Protein AF-0000000067030216 (afdb_homodimer)

Nearest PDB structures (foldseek):
  2fnq-assembly1_A  TM=8.710E-01  e=7.047E-06  Plexaura homomalla
  3fg3-assembly5_D  TM=8.010E-01  e=7.836E-06  Plexaura homomalla
  3fg3-assembly2_B  TM=7.993E-01  e=8.714E-06  Plexaura homomalla
  3fg1-assembly4_D  TM=7.833E-01  e=1.022E-05  Plexaura homomalla
  6oau-assembly2_B  TM=6.614E-01  e=3.000E-03  Homo sapiens

Structure (mmCIF, N/CA/C/O backbone):
data_AF-0000000067030216-model_v1
#
loop_
_entity.id
_entity.type
_entity.pdbx_description
1 polymer 'PLAT domain-containing protein'
#
loop_
_atom_site.group_PDB
_atom_site.id
_atom_site.type_symbol
_atom_site.label_atom_id
_atom_site.label_alt_id
_atom_site.label_comp_id
_atom_site.label_asym_id
_atom_site.label_entity_id
_atom_site.label_seq_id
_atom_site.pdbx_PDB_ins_code
_atom_site.Cartn_x
_atom_site.Cartn_y
_atom_site.Cartn_z
_atom_site.occupancy
_atom_site.B_iso_or_equiv
_atom_site.auth_seq_id
_atom_site.auth_comp_id
_atom_site.auth_asym_id
_atom_site.auth_atom_id
_atom_site.pdbx_PDB_model_num
ATOM 1 N N . MET A 1 1 ? 7.41 -2.84 21.234 1 62.56 1 MET A N 1
ATOM 2 C CA . MET A 1 1 ? 7.375 -2.73 19.781 1 62.56 1 MET A CA 1
ATOM 3 C C . MET A 1 1 ? 8.141 -1.502 19.312 1 62.56 1 MET A C 1
ATOM 5 O O . MET A 1 1 ? 7.996 -0.417 19.875 1 62.56 1 MET A O 1
ATOM 9 N N . GLY A 1 2 ? 9.281 -1.66 18.672 1 83 2 GLY A N 1
ATOM 10 C CA . GLY A 1 2 ? 10.281 -0.629 18.453 1 83 2 GLY A CA 1
ATOM 11 C C . GLY A 1 2 ? 9.922 0.316 17.328 1 83 2 GLY A C 1
ATOM 12 O O . GLY A 1 2 ? 8.898 0.137 16.656 1 83 2 GLY A O 1
ATOM 13 N N . ALA A 1 3 ? 10.547 1.399 17.297 1 95.44 3 ALA A N 1
ATOM 14 C CA . ALA A 1 3 ? 10.391 2.41 16.266 1 95.44 3 ALA A CA 1
ATOM 15 C C . ALA A 1 3 ? 10.492 1.787 14.867 1 95.44 3 ALA A C 1
ATOM 17 O O . ALA A 1 3 ? 11.266 0.85 14.656 1 95.44 3 ALA A O 1
ATOM 18 N N . SER A 1 4 ? 9.617 2.16 14.055 1 97.88 4 SER A N 1
ATOM 19 C CA . SER A 1 4 ? 9.656 1.656 12.688 1 97.88 4 SER A CA 1
ATOM 20 C C . SER A 1 4 ? 9.195 2.715 11.695 1 97.88 4 SER A C 1
ATOM 22 O O . SER A 1 4 ? 8.477 3.648 12.062 1 97.88 4 SER A O 1
ATOM 24 N N . VAL A 1 5 ? 9.633 2.545 10.453 1 98.38 5 VAL A N 1
ATOM 25 C CA . VAL A 1 5 ? 9.281 3.48 9.391 1 98.38 5 VAL A CA 1
ATOM 26 C C . VAL A 1 5 ? 7.906 3.139 8.828 1 98.38 5 VAL A C 1
ATOM 28 O O . VAL A 1 5 ? 7.59 1.965 8.609 1 98.38 5 VAL A O 1
ATOM 31 N N . TRP A 1 6 ? 7.094 4.156 8.672 1 98.81 6 TRP A N 1
ATOM 32 C CA . TRP A 1 6 ? 5.762 4.02 8.094 1 98.81 6 TRP A CA 1
ATOM 33 C C . TRP A 1 6 ? 5.621 4.859 6.828 1 98.81 6 TRP A C 1
ATOM 35 O O . TRP A 1 6 ? 6.172 5.957 6.742 1 98.81 6 TRP A O 1
ATOM 45 N N . ASP A 1 7 ? 4.934 4.293 5.84 1 98.94 7 ASP A N 1
ATOM 46 C CA . ASP A 1 7 ? 4.484 5.074 4.691 1 98.94 7 ASP A CA 1
ATOM 47 C C . ASP A 1 7 ? 3.244 5.895 5.031 1 98.94 7 ASP A C 1
ATOM 49 O O . ASP A 1 7 ? 2.271 5.363 5.574 1 98.94 7 ASP A O 1
ATOM 53 N N . VAL A 1 8 ? 3.229 7.176 4.734 1 98.94 8 VAL A N 1
ATOM 54 C CA . VAL A 1 8 ? 2.092 8.07 4.941 1 98.94 8 VAL A CA 1
ATOM 55 C C . VAL A 1 8 ? 1.645 8.656 3.604 1 98.94 8 VAL A C 1
ATOM 57 O O . VAL A 1 8 ? 2.424 9.32 2.922 1 98.94 8 VAL A O 1
ATOM 60 N N . ILE A 1 9 ? 0.44 8.359 3.221 1 98.94 9 ILE A N 1
ATOM 61 C CA . ILE A 1 9 ? -0.138 8.93 2.008 1 98.94 9 ILE A CA 1
ATOM 62 C C . ILE A 1 9 ? -1.227 9.938 2.377 1 98.94 9 ILE A C 1
ATOM 64 O O . ILE A 1 9 ? -2.129 9.625 3.158 1 98.94 9 ILE A O 1
ATOM 68 N N . VAL A 1 10 ? -1.108 11.125 1.886 1 98.94 10 VAL A N 1
ATOM 69 C CA . VAL A 1 10 ? -2.102 12.172 2.1 1 98.94 10 VAL A CA 1
ATOM 70 C C . VAL A 1 10 ? -2.768 12.539 0.774 1 98.94 10 VAL A C 1
ATOM 72 O O . VAL A 1 10 ? -2.086 12.875 -0.198 1 98.94 10 VAL A O 1
ATOM 75 N N . LYS A 1 11 ? -4.023 12.438 0.737 1 98.88 11 LYS A N 1
ATOM 76 C CA . LYS A 1 11 ? -4.781 12.875 -0.431 1 98.88 11 LYS A CA 1
ATOM 77 C C . LYS A 1 11 ? -5.402 14.25 -0.199 1 98.88 11 LYS A C 1
ATOM 79 O O . LYS A 1 11 ? -6.258 14.414 0.674 1 98.88 11 LYS A O 1
ATOM 84 N N . THR A 1 12 ? -4.926 15.227 -0.967 1 98.62 12 THR A N 1
ATOM 85 C CA . THR A 1 12 ? -5.531 16.562 -0.982 1 98.62 12 THR A CA 1
ATOM 86 C C . THR A 1 12 ? -6.852 16.547 -1.746 1 98.62 12 THR A C 1
ATOM 88 O O . THR A 1 12 ? -6.973 15.875 -2.775 1 98.62 12 THR A O 1
ATOM 91 N N . CYS A 1 13 ? -7.859 17.234 -1.258 1 98.69 13 CYS A N 1
ATOM 92 C CA . CYS A 1 13 ? -9.148 17.297 -1.932 1 98.69 13 CYS A CA 1
ATOM 93 C C . CYS A 1 13 ? -8.992 17.734 -3.381 1 98.69 13 CYS A C 1
ATOM 95 O O . CYS A 1 13 ? -8.023 18.422 -3.723 1 98.69 13 CYS A O 1
ATOM 97 N N . ASP A 1 14 ? -9.969 17.312 -4.141 1 97.62 14 ASP A N 1
ATOM 98 C CA . ASP A 1 14 ? -9.984 17.75 -5.539 1 97.62 14 ASP A CA 1
ATOM 99 C C . ASP A 1 14 ? -11.039 18.828 -5.766 1 97.62 14 ASP A C 1
ATOM 101 O O . ASP A 1 14 ? -12.023 18.609 -6.473 1 97.62 14 ASP A O 1
ATOM 105 N N . LYS A 1 15 ? -10.875 19.891 -5.207 1 96.56 15 LYS A N 1
ATOM 106 C CA . LYS A 1 15 ? -11.734 21.062 -5.359 1 96.56 15 LYS A CA 1
ATOM 107 C C . LYS A 1 15 ? -10.914 22.344 -5.391 1 96.56 15 LYS A C 1
ATOM 109 O O . LYS A 1 15 ? -9.758 22.359 -4.957 1 96.56 15 LYS A O 1
ATOM 114 N N . PHE A 1 16 ? -11.508 23.359 -5.902 1 94.38 16 PHE A N 1
ATOM 115 C CA . PHE A 1 16 ? -10.812 24.641 -6.066 1 94.38 16 PHE A CA 1
ATOM 116 C C . PHE A 1 16 ? -10.297 25.156 -4.727 1 94.38 16 PHE A C 1
ATOM 118 O O . PHE A 1 16 ? -11.031 25.156 -3.736 1 94.38 16 PHE A O 1
ATOM 125 N N . GLY A 1 17 ? -8.984 25.469 -4.703 1 93.56 17 GLY A N 1
ATOM 126 C CA . GLY A 1 17 ? -8.391 26.094 -3.529 1 93.56 17 GLY A CA 1
ATOM 127 C C . GLY A 1 17 ? -7.93 25.094 -2.488 1 93.56 17 GLY A C 1
ATOM 128 O O . GLY A 1 17 ? -7.5 25.469 -1.398 1 93.56 17 GLY A O 1
ATOM 129 N N . SER A 1 18 ? -8.062 23.859 -2.807 1 96.44 18 SER A N 1
ATOM 130 C CA . SER A 1 18 ? -7.836 22.828 -1.8 1 96.44 18 SER A CA 1
ATOM 131 C C . SER A 1 18 ? -6.344 22.625 -1.547 1 96.44 18 SER A C 1
ATOM 133 O O . SER A 1 18 ? -5.953 22.078 -0.514 1 96.44 18 SER A O 1
ATOM 135 N N . GLY A 1 19 ? -5.477 22.969 -2.441 1 95.69 19 GLY A N 1
ATOM 136 C CA . GLY A 1 19 ? -4.039 22.797 -2.301 1 95.69 19 GLY A CA 1
ATOM 137 C C . GLY A 1 19 ? -3.391 23.859 -1.438 1 95.69 19 GLY A C 1
ATOM 138 O O . GLY A 1 19 ? -4.004 24.891 -1.151 1 95.69 19 GLY A O 1
ATOM 139 N N . THR A 1 20 ? -2.141 23.578 -1 1 93.31 20 THR A N 1
ATOM 140 C CA . THR A 1 20 ? -1.437 24.531 -0.159 1 93.31 20 THR A CA 1
ATOM 141 C C . THR A 1 20 ? 0.068 24.469 -0.398 1 93.31 20 THR A C 1
ATOM 143 O O . THR A 1 20 ? 0.586 23.438 -0.823 1 93.31 20 THR A O 1
ATOM 146 N N . ASP A 1 21 ? 0.68 25.516 -0.117 1 91.38 21 ASP A N 1
ATOM 147 C CA . ASP A 1 21 ? 2.139 25.562 -0.105 1 91.38 21 ASP A CA 1
ATOM 148 C C . ASP A 1 21 ? 2.672 25.75 1.314 1 91.38 21 ASP A C 1
ATOM 150 O O . ASP A 1 21 ? 3.879 25.891 1.517 1 91.38 21 ASP A O 1
ATOM 154 N N . ALA A 1 22 ? 1.728 25.766 2.209 1 92.25 22 ALA A N 1
ATOM 155 C CA . ALA A 1 22 ? 2.092 25.969 3.609 1 92.25 22 ALA A CA 1
ATOM 156 C C . ALA A 1 22 ? 2.863 24.766 4.152 1 92.25 22 ALA A C 1
ATOM 158 O O . ALA A 1 22 ? 2.836 23.688 3.559 1 92.25 22 ALA A O 1
ATOM 159 N N . ALA A 1 23 ? 3.625 25.078 5.273 1 93.5 23 ALA A N 1
ATOM 160 C CA . ALA A 1 23 ? 4.191 23.953 6.02 1 93.5 23 ALA A CA 1
ATOM 161 C C . ALA A 1 23 ? 3.096 23.125 6.684 1 93.5 23 ALA A C 1
ATOM 163 O O . ALA A 1 23 ? 2.311 23.641 7.477 1 93.5 23 ALA A O 1
ATOM 164 N N . THR A 1 24 ? 3.059 21.844 6.309 1 96.06 24 THR A N 1
ATOM 165 C CA . THR A 1 24 ? 1.989 20.984 6.785 1 96.06 24 THR A CA 1
ATOM 166 C C . THR A 1 24 ? 2.535 19.922 7.742 1 96.06 24 THR A C 1
ATOM 168 O O . THR A 1 24 ? 3.645 19.422 7.551 1 96.06 24 THR A O 1
ATOM 171 N N . TYR A 1 25 ? 1.715 19.656 8.742 1 97.81 25 TYR A N 1
ATOM 172 C CA . TYR A 1 25 ? 2.178 18.781 9.812 1 97.81 25 TYR A CA 1
ATOM 173 C C . TYR A 1 25 ? 1.156 17.688 10.102 1 97.81 25 TYR A C 1
ATOM 175 O O . TYR A 1 25 ? -0.052 17.922 10.039 1 97.81 25 TYR A O 1
ATOM 183 N N . LEU A 1 26 ? 1.708 16.531 10.43 1 98.81 26 LEU A N 1
ATOM 184 C CA . LEU A 1 26 ? 0.951 15.406 10.961 1 98.81 26 LEU A CA 1
ATOM 185 C C . LEU A 1 26 ? 1.252 15.195 12.438 1 98.81 26 LEU A C 1
ATOM 187 O O . LEU A 1 26 ? 2.416 15.117 12.836 1 98.81 26 LEU A O 1
ATOM 191 N N . LYS A 1 27 ? 0.29 15.234 13.156 1 98.56 27 LYS A N 1
ATOM 192 C CA . LYS A 1 27 ? 0.388 14.898 14.578 1 98.56 27 LYS A CA 1
ATOM 193 C C . LYS A 1 27 ? -0.184 13.508 14.844 1 98.56 27 LYS A C 1
ATOM 195 O O . LYS A 1 27 ? -1.318 13.211 14.469 1 98.56 27 LYS A O 1
ATOM 200 N N . VAL A 1 28 ? 0.592 12.625 15.516 1 98.5 28 VAL A N 1
ATOM 201 C CA . VAL A 1 28 ? 0.204 11.25 15.82 1 98.5 28 VAL A CA 1
ATOM 202 C C . VAL A 1 28 ? 0.079 11.07 17.328 1 98.5 28 VAL A C 1
ATOM 204 O O . VAL A 1 28 ? 0.966 11.469 18.094 1 98.5 28 VAL A O 1
ATOM 207 N N . TYR A 1 29 ? -1.045 10.477 17.719 1 97.88 29 TYR A N 1
ATOM 208 C CA . TYR A 1 29 ? -1.292 10.211 19.141 1 97.88 29 TYR A CA 1
ATOM 209 C C . TYR A 1 29 ? -1.153 8.727 19.438 1 97.88 29 TYR A C 1
ATOM 211 O O . TYR A 1 29 ? -1.716 7.887 18.734 1 97.88 29 TYR A O 1
ATOM 219 N N . TYR A 1 30 ? -0.456 8.43 20.516 1 97.19 30 TYR A N 1
ATOM 220 C CA . TYR A 1 30 ? -0.197 7.051 20.906 1 97.19 30 TYR A CA 1
ATOM 221 C C . TYR A 1 30 ? -1.028 6.664 22.125 1 97.19 30 TYR A C 1
ATOM 223 O O . TYR A 1 30 ? -1.424 7.527 22.906 1 97.19 30 TYR A O 1
ATOM 231 N N . GLU A 1 31 ? -1.32 5.426 22.172 1 93.19 31 GLU A N 1
ATOM 232 C CA . GLU A 1 31 ? -2.092 4.898 23.297 1 93.19 31 GLU A CA 1
ATOM 233 C C . GLU A 1 31 ? -1.338 5.062 24.609 1 93.19 31 GLU A C 1
ATOM 235 O O . GLU A 1 31 ? -1.897 5.551 25.594 1 93.19 31 GLU A O 1
ATOM 240 N N . LYS A 1 32 ? -0.063 4.73 24.641 1 87.19 32 LYS A N 1
ATOM 241 C CA . LYS A 1 32 ? 0.723 4.727 25.875 1 87.19 32 LYS A CA 1
ATOM 242 C C . LYS A 1 32 ? 1.042 6.148 26.328 1 87.19 32 LYS A C 1
ATOM 244 O O . LYS A 1 32 ? 1.566 6.949 25.562 1 87.19 32 LYS A O 1
ATOM 249 N N . ASP A 1 33 ? 0.8 6.508 27.531 1 86.5 33 ASP A N 1
ATOM 250 C CA . ASP A 1 33 ? 1.187 7.711 28.266 1 86.5 33 ASP A CA 1
ATOM 251 C C . ASP A 1 33 ? 0.58 8.961 27.625 1 86.5 33 ASP A C 1
ATOM 253 O O . ASP A 1 33 ? 1.059 10.07 27.859 1 86.5 33 ASP A O 1
ATOM 257 N N . ASN A 1 34 ? -0.366 8.727 26.719 1 85.81 34 ASN A N 1
ATOM 258 C CA . ASN A 1 34 ? -0.98 9.828 26 1 85.81 34 ASN A CA 1
ATOM 259 C C . ASN A 1 34 ? 0.064 10.672 25.266 1 85.81 34 ASN A C 1
ATOM 261 O O . ASN A 1 34 ? -0.022 11.898 25.25 1 85.81 34 ASN A O 1
ATOM 265 N N . ALA A 1 35 ? 0.991 10.031 24.797 1 94.5 35 ALA A N 1
ATOM 266 C CA . ALA A 1 35 ? 2.084 10.688 24.094 1 94.5 35 ALA A CA 1
ATOM 267 C C . ALA A 1 35 ? 1.678 11.031 22.656 1 94.5 35 ALA A C 1
ATOM 269 O O . ALA A 1 35 ? 0.723 10.461 22.125 1 94.5 35 ALA A O 1
ATOM 270 N N . ASN A 1 36 ? 2.297 11.992 22.141 1 97 36 ASN A N 1
ATOM 271 C CA . ASN A 1 36 ? 2.107 12.352 20.734 1 97 36 ASN A CA 1
ATOM 272 C C . ASN A 1 36 ? 3.42 12.781 20.078 1 97 36 ASN A C 1
ATOM 274 O O . ASN A 1 36 ? 4.406 13.039 20.781 1 97 36 ASN A O 1
ATOM 278 N N . GLU A 1 37 ? 3.514 12.727 18.766 1 97.56 37 GLU A N 1
ATOM 279 C CA . GLU A 1 37 ? 4.621 13.188 17.938 1 97.56 37 GLU A CA 1
ATOM 280 C C . GLU A 1 37 ? 4.125 14.047 16.781 1 97.56 37 GLU A C 1
ATOM 282 O O . GLU A 1 37 ? 3.012 13.844 16.281 1 97.56 37 GLU A O 1
ATOM 287 N N . ILE A 1 38 ? 4.918 14.961 16.391 1 98.06 38 ILE A N 1
ATOM 288 C CA . ILE A 1 38 ? 4.609 15.844 15.273 1 98.06 38 ILE A CA 1
ATOM 289 C C . ILE A 1 38 ? 5.633 15.648 14.164 1 98.06 38 ILE A C 1
ATOM 291 O O . ILE A 1 38 ? 6.84 15.586 14.422 1 98.06 38 ILE A O 1
ATOM 295 N N . PHE A 1 39 ? 5.172 15.523 12.969 1 98.56 39 PHE A N 1
ATOM 296 C CA . PHE A 1 39 ? 6.012 15.328 11.797 1 98.56 39 PHE A CA 1
ATOM 297 C C . PHE A 1 39 ? 5.754 16.406 10.75 1 98.56 39 PHE A C 1
ATOM 299 O O . PHE A 1 39 ? 4.605 16.656 10.375 1 98.56 39 PHE A O 1
ATOM 306 N N . LEU A 1 40 ? 6.805 17.047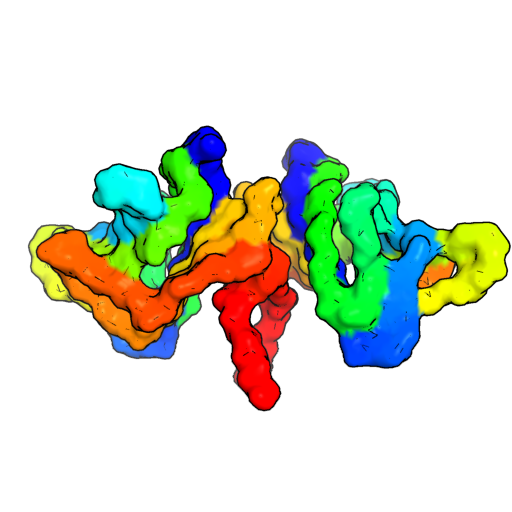 10.289 1 97.69 40 LEU A N 1
ATOM 307 C CA . LEU A 1 40 ? 6.699 17.891 9.102 1 97.69 40 LEU A CA 1
ATOM 308 C C . LEU A 1 40 ? 6.547 17.047 7.848 1 97.69 40 LEU A C 1
ATOM 310 O O . LEU A 1 40 ? 7.336 16.125 7.609 1 97.69 40 LEU A O 1
ATOM 314 N N . LEU A 1 41 ? 5.473 17.281 7.117 1 98 41 LEU 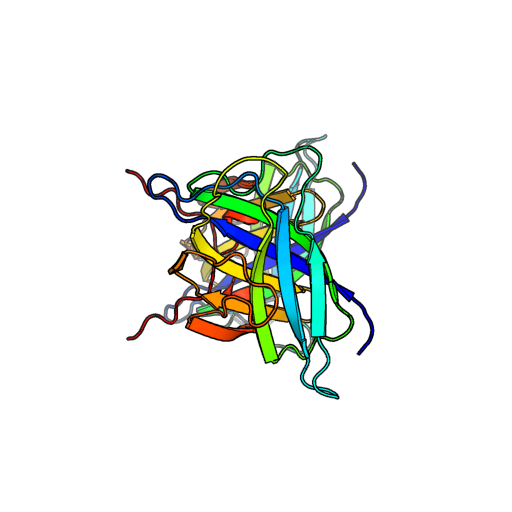A N 1
ATOM 315 C CA . LEU A 1 41 ? 5.246 16.594 5.855 1 98 41 LEU A CA 1
ATOM 316 C C . LEU A 1 41 ? 5.789 17.391 4.684 1 98 41 LEU A C 1
ATOM 318 O O . LEU A 1 41 ? 5.148 18.344 4.23 1 98 41 LEU A O 1
ATOM 322 N N . ASP A 1 42 ? 6.922 16.984 4.188 1 96.88 42 ASP A N 1
ATOM 323 C CA . ASP A 1 42 ? 7.551 17.75 3.111 1 96.88 42 ASP A CA 1
ATOM 324 C C . ASP A 1 42 ? 8.422 16.844 2.24 1 96.88 42 ASP A C 1
ATOM 326 O O . ASP A 1 42 ? 9.281 16.125 2.75 1 96.88 42 ASP A O 1
ATOM 330 N N . ASN A 1 43 ? 8.07 16.797 0.941 1 96.75 43 ASN A N 1
ATOM 331 C CA . ASN A 1 43 ? 8.992 16.281 -0.061 1 96.75 43 ASN A CA 1
ATOM 332 C C . ASN A 1 43 ? 9.836 17.391 -0.675 1 96.75 43 ASN A C 1
ATOM 334 O O . ASN A 1 43 ? 9.32 18.219 -1.427 1 96.75 43 ASN A O 1
ATOM 338 N N . PRO A 1 44 ? 11.078 17.391 -0.492 1 92.81 44 PRO A N 1
ATOM 339 C CA . PRO A 1 44 ? 11.891 18.547 -0.908 1 92.81 44 PRO A CA 1
ATOM 340 C C . PRO A 1 44 ? 11.914 18.734 -2.424 1 92.81 44 PRO A C 1
ATOM 342 O O . PRO A 1 44 ? 12.109 19.844 -2.904 1 92.81 44 PRO A O 1
ATOM 345 N N . THR A 1 45 ? 11.695 17.75 -3.201 1 90.88 45 THR A N 1
ATOM 346 C CA . THR A 1 45 ? 11.875 17.859 -4.645 1 90.88 45 THR A CA 1
ATOM 347 C C . THR A 1 45 ? 10.531 17.953 -5.352 1 90.88 45 THR A C 1
ATOM 349 O O . THR A 1 45 ? 10.469 17.953 -6.582 1 90.88 45 THR A O 1
ATOM 352 N N . ILE A 1 46 ? 9.492 17.984 -4.594 1 91.06 46 ILE A N 1
ATOM 353 C CA . ILE A 1 46 ? 8.164 17.984 -5.184 1 91.06 46 ILE A CA 1
ATOM 354 C C . ILE A 1 46 ? 7.328 19.109 -4.566 1 91.06 46 ILE A C 1
ATOM 356 O O . ILE A 1 46 ? 7.492 19.438 -3.391 1 91.06 46 ILE A O 1
ATOM 360 N N . ASN A 1 47 ? 6.457 19.75 -5.363 1 92.62 47 ASN A N 1
ATOM 361 C CA . ASN A 1 47 ? 5.414 20.609 -4.82 1 92.62 47 ASN A CA 1
ATOM 362 C C . ASN A 1 47 ? 4.254 19.797 -4.25 1 92.62 47 ASN A C 1
ATOM 364 O O . ASN A 1 47 ? 3.369 19.375 -4.988 1 92.62 47 ASN A O 1
ATOM 368 N N . ASP A 1 48 ? 4.258 19.656 -2.961 1 95.88 48 ASP A N 1
ATOM 369 C CA . ASP A 1 48 ? 3.281 18.812 -2.295 1 95.88 48 ASP A CA 1
ATOM 370 C C . ASP A 1 48 ? 1.919 19.5 -2.211 1 95.88 48 ASP A C 1
ATOM 372 O O . ASP A 1 48 ? 1.825 20.719 -2.336 1 95.88 48 ASP A O 1
ATOM 376 N N . PHE A 1 49 ? 0.842 18.625 -2.023 1 97.38 49 PHE A N 1
ATOM 377 C CA . PHE A 1 49 ? -0.499 19.016 -1.599 1 97.38 49 PHE A CA 1
ATOM 378 C C . PHE A 1 49 ? -1.172 19.891 -2.65 1 97.38 49 PHE A C 1
ATOM 380 O O . PHE A 1 49 ? -1.815 20.875 -2.318 1 97.38 49 PHE A O 1
ATOM 387 N N . GLU A 1 50 ? -0.804 19.641 -3.977 1 96.75 50 GLU A N 1
ATOM 388 C CA . GLU A 1 50 ? -1.608 20.219 -5.047 1 96.75 50 GLU A CA 1
ATOM 389 C C . GLU A 1 50 ? -3.012 19.625 -5.07 1 96.75 50 GLU A C 1
ATOM 391 O O . GLU A 1 50 ? -3.232 18.531 -4.555 1 96.75 50 GLU A O 1
ATOM 396 N N . ARG A 1 51 ? -3.848 20.344 -5.676 1 97.19 51 ARG A N 1
ATOM 397 C CA . ARG A 1 51 ? -5.23 19.906 -5.785 1 97.19 51 ARG A CA 1
ATOM 398 C C . ARG A 1 51 ? -5.309 18.484 -6.355 1 97.19 51 ARG A C 1
ATOM 400 O O . ARG A 1 51 ? -4.766 18.219 -7.426 1 97.19 51 ARG A O 1
ATOM 407 N N . GLY A 1 52 ? -5.945 17.562 -5.586 1 97.62 52 GLY A N 1
ATOM 408 C CA . GLY A 1 52 ? -6.227 16.219 -6.059 1 97.62 52 GLY A CA 1
ATOM 409 C C . GLY A 1 52 ? -5.043 15.273 -5.93 1 97.62 52 GLY A C 1
ATOM 410 O O . GLY A 1 52 ? -5.164 14.07 -6.172 1 97.62 52 GLY A O 1
ATOM 411 N N . ASP A 1 53 ? -3.949 15.789 -5.395 1 97.19 53 ASP A N 1
ATOM 412 C CA . ASP A 1 53 ? -2.719 15.008 -5.391 1 97.19 53 ASP A CA 1
ATOM 413 C C . ASP A 1 53 ? -2.699 14.016 -4.227 1 97.19 53 ASP A C 1
ATOM 415 O O . ASP A 1 53 ? -3.307 14.266 -3.184 1 97.19 53 ASP A O 1
ATOM 419 N N . ARG A 1 54 ? -2.082 12.938 -4.457 1 98.31 54 ARG A N 1
ATOM 420 C CA . ARG A 1 54 ? -1.62 12.047 -3.398 1 98.31 54 ARG A CA 1
ATOM 421 C C . ARG A 1 54 ? -0.123 12.211 -3.158 1 98.31 54 ARG A C 1
ATOM 423 O O . ARG A 1 54 ? 0.679 12.047 -4.082 1 98.31 54 ARG A O 1
ATOM 430 N N . ASN A 1 55 ? 0.22 12.578 -2.025 1 98.69 55 ASN A N 1
ATOM 431 C CA . ASN A 1 55 ? 1.629 12.719 -1.673 1 98.69 55 ASN A CA 1
ATOM 432 C C . ASN A 1 55 ? 2.07 11.641 -0.688 1 98.69 55 ASN A C 1
ATOM 434 O O . ASN A 1 55 ? 1.312 11.258 0.206 1 98.69 55 ASN A O 1
ATOM 438 N N . HIS A 1 56 ? 3.236 11.102 -0.846 1 98.81 56 HIS A N 1
ATOM 439 C CA . HIS A 1 56 ? 3.807 10.023 -0.054 1 98.81 56 HIS A CA 1
ATOM 440 C C . HIS A 1 56 ? 4.934 10.523 0.839 1 98.81 56 HIS A C 1
ATOM 442 O O . HIS A 1 56 ? 5.852 11.203 0.366 1 98.81 56 HIS A O 1
ATOM 448 N N . PHE A 1 57 ? 4.855 10.25 2.082 1 98.75 57 PHE A N 1
ATOM 449 C CA . PHE A 1 57 ? 5.883 10.562 3.068 1 98.75 57 PHE A CA 1
ATOM 450 C C . PHE A 1 57 ? 6.285 9.312 3.844 1 98.75 57 PHE A C 1
ATOM 452 O O . PHE A 1 57 ? 5.574 8.305 3.824 1 98.75 57 PHE A O 1
ATOM 459 N N . LYS A 1 58 ? 7.445 9.336 4.445 1 98.56 58 LYS A N 1
ATOM 460 C CA . LYS A 1 58 ? 7.887 8.312 5.387 1 98.56 58 LYS A CA 1
ATOM 461 C C . LYS A 1 58 ? 8.188 8.914 6.754 1 98.56 58 LYS A C 1
ATOM 463 O O . LYS A 1 58 ? 8.891 9.914 6.855 1 98.56 58 LYS A O 1
ATOM 468 N N . VAL A 1 59 ? 7.629 8.32 7.73 1 98.62 59 VAL A N 1
ATOM 469 C CA . VAL A 1 59 ? 7.852 8.805 9.086 1 98.62 59 VAL A CA 1
ATOM 470 C C . VAL A 1 59 ? 8.32 7.648 9.969 1 98.62 59 VAL A C 1
ATOM 472 O O . VAL A 1 59 ? 7.93 6.5 9.766 1 98.62 59 VAL A O 1
ATOM 475 N N . LEU A 1 60 ? 9.148 7.949 10.898 1 98.5 60 LEU A N 1
ATOM 476 C CA . LEU A 1 60 ? 9.57 7 11.922 1 98.5 60 LEU A CA 1
ATOM 477 C C . LEU A 1 60 ? 8.68 7.09 13.148 1 98.5 60 LEU A C 1
ATOM 479 O O . LEU A 1 60 ? 8.797 8.023 13.945 1 98.5 60 LEU A O 1
ATOM 483 N N . LEU A 1 61 ? 7.785 6.102 13.289 1 98.06 61 LEU A N 1
ATOM 484 C CA . LEU A 1 61 ? 6.895 6.098 14.445 1 98.06 61 LEU A CA 1
ATOM 485 C C . LEU A 1 61 ? 7.516 5.32 15.602 1 98.06 61 LEU A C 1
ATOM 487 O O . LEU A 1 61 ? 8.148 4.281 15.398 1 98.06 61 LEU A O 1
ATOM 491 N N . ARG A 1 62 ? 7.23 5.758 16.75 1 95.56 62 ARG A N 1
ATOM 492 C CA . ARG A 1 62 ? 7.836 5.125 17.922 1 95.56 62 ARG A CA 1
ATOM 493 C C . ARG A 1 62 ? 7.059 3.881 18.344 1 95.56 62 ARG A C 1
ATOM 495 O O . ARG A 1 62 ? 7.582 3.029 19.062 1 95.56 62 ARG A O 1
ATOM 502 N N . SER A 1 63 ? 5.801 3.855 17.953 1 95.38 63 SER A N 1
ATOM 503 C CA . SER A 1 63 ? 4.922 2.75 18.312 1 95.38 63 SER A CA 1
ATOM 504 C C . SER A 1 63 ? 3.885 2.486 17.234 1 95.38 63 SER A C 1
ATOM 506 O O . SER A 1 63 ? 3.555 3.381 16.453 1 95.38 63 SER A O 1
ATOM 508 N N . ASP A 1 64 ? 3.373 1.234 17.219 1 95.75 64 ASP A N 1
ATOM 509 C CA . ASP A 1 64 ? 2.316 0.861 16.297 1 95.75 64 ASP A CA 1
ATOM 510 C C . ASP A 1 64 ? 0.937 1.144 16.875 1 95.75 64 ASP A C 1
ATOM 512 O O . ASP A 1 64 ? -0.08 0.966 16.203 1 95.75 64 ASP A O 1
ATOM 516 N N . ASN A 1 65 ? 0.9 1.486 18.078 1 95.88 65 ASN A N 1
ATOM 517 C CA . ASN A 1 65 ? -0.381 1.704 18.75 1 95.88 65 ASN A CA 1
ATOM 518 C C . ASN A 1 65 ? -0.798 3.172 18.688 1 95.88 65 ASN A C 1
ATOM 520 O O . ASN A 1 65 ? -0.672 3.896 19.672 1 95.88 65 ASN A O 1
ATOM 524 N N . ILE A 1 66 ? -1.278 3.51 17.609 1 97.5 66 ILE A N 1
ATOM 525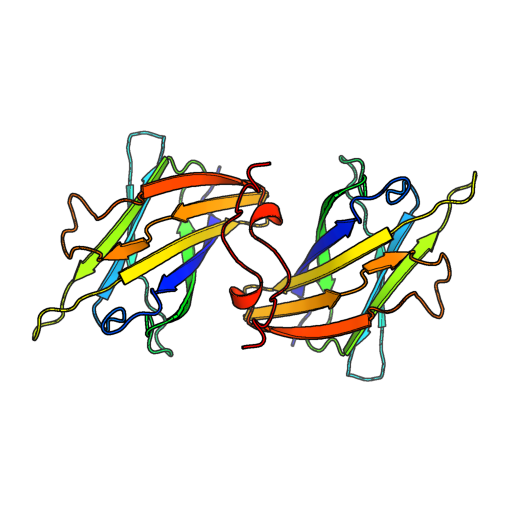 C CA . ILE A 1 66 ? -1.749 4.863 17.328 1 97.5 66 ILE A CA 1
ATOM 526 C C . ILE A 1 66 ? -3.24 4.965 17.641 1 97.5 66 ILE A C 1
ATOM 528 O O . ILE A 1 66 ? -4.023 4.102 17.234 1 97.5 66 ILE A O 1
ATOM 532 N N . THR A 1 67 ? -3.668 5.992 18.359 1 97.56 67 THR A N 1
ATOM 533 C CA . THR A 1 67 ? -5.062 6.105 18.766 1 97.56 67 THR A CA 1
ATOM 534 C C . THR A 1 67 ? -5.785 7.16 17.922 1 97.56 67 THR A C 1
ATOM 536 O O . THR A 1 67 ? -7.008 7.113 17.781 1 97.56 67 THR A O 1
ATOM 539 N N . ASN A 1 68 ? -5.012 8.125 17.438 1 98 68 ASN A N 1
ATOM 540 C CA . ASN A 1 68 ? -5.602 9.18 16.625 1 98 68 ASN A CA 1
ATOM 541 C C . ASN A 1 68 ? -4.535 9.953 15.852 1 98 68 ASN A C 1
ATOM 543 O O . ASN A 1 68 ? -3.344 9.828 16.141 1 98 68 ASN A O 1
ATOM 547 N N . ILE A 1 69 ? -5.02 10.703 14.844 1 98.75 69 ILE A N 1
ATOM 548 C CA . ILE A 1 69 ? -4.117 11.586 14.117 1 98.75 69 ILE A CA 1
ATOM 549 C C . ILE A 1 69 ? -4.777 12.945 13.922 1 98.75 69 ILE A C 1
ATOM 551 O O . ILE A 1 69 ? -6.008 13.062 13.969 1 98.75 69 ILE A O 1
ATOM 555 N N . GLY A 1 70 ? -3.998 13.984 13.727 1 98.75 70 GLY A N 1
ATOM 556 C CA . GLY A 1 70 ? -4.43 15.328 13.367 1 98.75 70 GLY A CA 1
ATOM 557 C C . GLY A 1 70 ? -3.525 15.992 12.352 1 98.75 70 GLY A C 1
ATOM 558 O O . GLY A 1 70 ? -2.369 15.602 12.188 1 98.75 70 GLY A O 1
ATOM 559 N N . LEU A 1 71 ? -4.105 16.938 11.711 1 98.62 71 LEU A N 1
ATOM 560 C CA . LEU A 1 71 ? -3.354 17.734 10.742 1 98.62 71 LEU A CA 1
ATOM 561 C C . LEU A 1 71 ? -3.406 19.219 11.102 1 98.62 71 LEU A C 1
ATOM 563 O O . LEU A 1 71 ? -4.406 19.703 11.648 1 98.62 71 LEU A O 1
ATOM 567 N N . PHE A 1 72 ? -2.369 19.859 10.789 1 96.75 72 PHE A N 1
ATOM 568 C CA . PHE A 1 72 ? -2.361 21.328 10.828 1 96.75 72 PHE A CA 1
ATOM 569 C C . PHE A 1 72 ? -1.308 21.875 9.875 1 96.75 72 PHE A C 1
ATOM 571 O O . PHE A 1 72 ? -0.543 21.125 9.273 1 96.75 72 PHE A O 1
ATOM 578 N N . TRP A 1 73 ? -1.367 23.141 9.664 1 94.81 73 TRP A N 1
ATOM 579 C CA . TRP A 1 73 ? -0.395 23.812 8.812 1 94.81 73 TRP A CA 1
ATOM 580 C C . TRP A 1 73 ? -0.069 25.203 9.344 1 94.81 73 TRP A C 1
ATOM 582 O O . TRP A 1 73 ? -0.787 25.719 10.195 1 94.81 73 TRP A O 1
ATOM 592 N N . TRP A 1 74 ? 1.048 25.641 8.992 1 90 74 TRP A N 1
ATOM 593 C CA . TRP A 1 74 ? 1.536 26.953 9.398 1 90 74 TRP A CA 1
ATOM 594 C C . TRP A 1 74 ? 1.978 27.766 8.188 1 90 74 TRP A C 1
ATOM 596 O O . TRP A 1 74 ? 2.826 27.328 7.41 1 90 74 TRP A O 1
ATOM 606 N N . PRO A 1 75 ? 1.243 28.953 8.125 1 81.12 75 PRO A N 1
ATOM 607 C CA . PRO A 1 75 ? 1.577 29.766 6.953 1 81.12 75 PRO A CA 1
ATOM 608 C C . PRO A 1 75 ? 3.006 30.312 6.996 1 81.12 75 PRO A C 1
ATOM 610 O O . PRO A 1 75 ? 3.572 30.484 8.078 1 81.12 75 PRO A O 1
ATOM 613 N N . SER A 1 76 ? 3.619 30.203 5.941 1 71 76 SER A N 1
ATOM 614 C CA . SER A 1 76 ? 4.828 31 5.871 1 71 76 SER A CA 1
ATOM 615 C C . SER A 1 76 ? 4.504 32.5 5.938 1 71 76 SER A C 1
ATOM 617 O O . SER A 1 76 ? 3.373 32.875 6.254 1 71 76 SER A O 1
ATOM 619 N N . PHE A 1 77 ? 5.406 33.375 5.836 1 61.09 77 PHE A N 1
ATOM 620 C CA . PHE A 1 77 ? 5.379 34.812 6.027 1 61.09 77 PHE A CA 1
ATOM 621 C C . PHE A 1 77 ? 4.168 35.438 5.332 1 61.09 77 PHE A C 1
ATOM 623 O O . PHE A 1 77 ? 3.885 36.625 5.504 1 61.09 77 PHE A O 1
ATOM 630 N N . THR A 1 78 ? 3.682 34.812 4.496 1 54.12 78 THR A N 1
ATOM 631 C CA . THR A 1 78 ? 2.916 35.688 3.631 1 54.12 78 THR A CA 1
ATOM 632 C C . THR A 1 78 ? 1.441 35.688 4.027 1 54.12 78 THR A C 1
ATOM 634 O O . THR A 1 78 ? 0.837 36.75 4.188 1 54.12 78 THR A O 1
ATOM 637 N N . ILE A 1 79 ? 0.458 34.969 3.363 1 58.47 79 ILE A N 1
ATOM 638 C CA . ILE A 1 79 ? -0.969 35 3.061 1 58.47 79 ILE A CA 1
ATOM 639 C C . ILE A 1 79 ? -1.642 33.75 3.594 1 58.47 79 ILE A C 1
ATOM 641 O O . ILE A 1 79 ? -0.992 32.719 3.762 1 58.47 79 ILE A O 1
ATOM 645 N N . SER A 1 80 ? -2.879 33.969 3.951 1 63.53 80 SER A N 1
ATOM 646 C CA . SER A 1 80 ? -3.799 32.906 4.371 1 63.53 80 SER A CA 1
ATOM 647 C C . SER A 1 80 ? -3.697 31.703 3.457 1 63.53 80 SER A C 1
ATOM 649 O O . SER A 1 80 ? -3.631 31.828 2.234 1 63.53 80 SER A O 1
ATOM 651 N N . GLU A 1 81 ? -3.299 30.656 3.975 1 84 81 GLU A N 1
ATOM 652 C CA . GLU A 1 81 ? -3.312 29.391 3.24 1 84 81 GLU A CA 1
ATOM 653 C C . GLU A 1 81 ? -4.484 28.516 3.67 1 84 81 GLU A C 1
ATOM 655 O O . GLU A 1 81 ? -5.004 28.656 4.777 1 84 81 GLU A O 1
ATOM 660 N N . ASP A 1 82 ? -5.066 27.906 2.643 1 91.69 82 ASP A N 1
ATOM 661 C CA . ASP A 1 82 ? -6.066 26.875 2.895 1 91.69 82 ASP A CA 1
ATOM 662 C C . ASP A 1 82 ? -5.574 25.516 2.426 1 91.69 82 ASP A C 1
ATOM 664 O O . ASP A 1 82 ? -4.656 25.422 1.608 1 91.69 82 ASP A O 1
ATOM 668 N N . TRP A 1 83 ? -6.09 24.594 3.049 1 96.5 83 TRP A N 1
ATOM 669 C CA . TRP A 1 83 ? -5.738 23.219 2.734 1 96.5 83 TRP A CA 1
ATOM 670 C C . TRP A 1 83 ? -6.906 22.281 3.029 1 96.5 83 TRP A C 1
ATOM 672 O O . TRP A 1 83 ? -7.465 22.312 4.129 1 96.5 83 TRP A O 1
ATOM 682 N N . CYS A 1 84 ? -7.297 21.562 2.002 1 98.44 84 CYS A N 1
ATOM 683 C CA . CYS A 1 84 ? -8.344 20.562 2.189 1 98.44 84 CYS A CA 1
ATOM 684 C C . CYS A 1 84 ? -7.797 19.156 1.956 1 98.44 84 CYS A C 1
ATOM 686 O O . CYS A 1 84 ? -7.156 18.891 0.936 1 98.44 84 CYS A O 1
ATOM 688 N N . VAL A 1 85 ? -8.078 18.312 2.91 1 98.75 85 VAL A N 1
ATOM 689 C CA . VAL A 1 85 ? -7.586 16.938 2.842 1 98.75 85 VAL A CA 1
ATOM 690 C C . VAL A 1 85 ? -8.766 15.961 2.781 1 98.75 85 VAL A C 1
ATOM 692 O O . VAL A 1 85 ? -9.719 16.078 3.555 1 98.75 85 VAL A O 1
ATOM 695 N N . ASP A 1 86 ? -8.656 15.031 1.861 1 98.81 86 ASP A N 1
ATOM 696 C CA . ASP A 1 86 ? -9.633 13.953 1.789 1 98.81 86 ASP A CA 1
ATOM 697 C C . ASP A 1 86 ? -9.359 12.891 2.854 1 98.81 86 ASP A C 1
ATOM 699 O O . ASP A 1 86 ? -10.188 12.656 3.734 1 98.81 86 ASP A O 1
ATOM 703 N N . TRP A 1 87 ? -8.219 12.281 2.797 1 98.88 87 TRP A N 1
ATOM 704 C CA . TRP A 1 87 ? -7.895 11.227 3.75 1 98.88 87 TRP A CA 1
ATOM 705 C C . TRP A 1 87 ? -6.383 11.086 3.918 1 98.88 87 TRP A C 1
ATOM 707 O O . TRP A 1 87 ? -5.613 11.625 3.119 1 98.88 87 TRP A O 1
ATOM 717 N N . VAL A 1 88 ? -5.953 10.523 4.949 1 98.94 88 VAL A N 1
ATOM 718 C CA . VAL A 1 88 ? -4.594 10.086 5.246 1 98.94 88 VAL A CA 1
ATOM 719 C C . VAL A 1 88 ? -4.574 8.586 5.512 1 98.94 88 VAL A C 1
ATOM 721 O O . VAL A 1 88 ? -5.426 8.062 6.234 1 98.94 88 VAL A O 1
ATOM 724 N N . VAL A 1 89 ? -3.695 7.902 4.895 1 98.88 89 VAL A N 1
ATOM 725 C CA . VAL A 1 89 ? -3.443 6.492 5.176 1 98.88 89 VAL A CA 1
ATOM 726 C C . VAL A 1 89 ? -2.004 6.305 5.648 1 98.88 89 VAL A C 1
ATOM 728 O O . VAL A 1 89 ? -1.079 6.906 5.09 1 98.88 89 VAL A O 1
ATOM 731 N N . MET A 1 90 ? -1.815 5.582 6.711 1 98.94 90 MET A N 1
ATOM 732 C CA . MET A 1 90 ? -0.496 5.207 7.211 1 98.94 90 MET A CA 1
ATOM 733 C C . MET A 1 90 ? -0.31 3.693 7.176 1 98.94 90 MET A C 1
ATOM 735 O O . MET A 1 90 ? -1.067 2.957 7.809 1 98.94 90 MET A O 1
ATOM 739 N N . LEU A 1 91 ? 0.714 3.254 6.461 1 98.75 91 LEU A N 1
ATOM 740 C CA . LEU A 1 91 ? 0.888 1.834 6.172 1 98.75 91 LEU A CA 1
ATOM 741 C C . LEU A 1 91 ? 2.203 1.32 6.75 1 98.75 91 LEU A C 1
ATOM 743 O O . LEU A 1 91 ? 3.225 2.008 6.684 1 98.75 91 LEU A O 1
ATOM 747 N N . ASN A 1 92 ? 2.199 0.159 7.27 1 98.75 92 ASN A N 1
ATOM 748 C CA . ASN A 1 92 ? 3.381 -0.634 7.594 1 98.75 92 ASN A CA 1
ATOM 749 C C . ASN A 1 92 ? 3.205 -2.094 7.191 1 98.75 92 ASN A C 1
ATOM 751 O O . ASN A 1 92 ? 2.479 -2.842 7.848 1 98.75 92 ASN A O 1
ATOM 755 N N . SER A 1 93 ? 3.848 -2.467 6.113 1 98.56 93 SER A N 1
ATOM 756 C CA . SER A 1 93 ? 3.629 -3.795 5.551 1 98.56 93 SER A CA 1
ATOM 757 C C . SER A 1 93 ? 4.219 -4.879 6.445 1 98.56 93 SER A C 1
ATOM 759 O O . SER A 1 93 ? 3.756 -6.02 6.438 1 98.56 93 SER A O 1
ATOM 761 N N . TYR A 1 94 ? 5.254 -4.586 7.199 1 97.62 94 TYR A N 1
ATOM 762 C CA . TYR A 1 94 ? 5.871 -5.566 8.086 1 97.62 94 TYR A CA 1
ATOM 763 C C . TYR A 1 94 ? 4.98 -5.848 9.289 1 97.62 94 TYR A C 1
ATOM 765 O O . TYR A 1 94 ? 4.934 -6.977 9.789 1 97.62 94 TYR A O 1
ATOM 773 N N . LYS A 1 95 ? 4.297 -4.824 9.703 1 97.69 95 LYS A N 1
ATOM 774 C CA . LYS A 1 95 ? 3.398 -4.98 10.852 1 97.69 95 LYS A CA 1
ATOM 775 C C . LYS A 1 95 ? 2.006 -5.414 10.398 1 97.69 95 LYS A C 1
ATOM 777 O O . LYS A 1 95 ? 1.143 -5.703 11.227 1 97.69 95 LYS A O 1
ATOM 782 N N . GLU A 1 96 ? 1.753 -5.438 9.078 1 98.19 96 GLU A N 1
ATOM 783 C CA . GLU A 1 96 ? 0.47 -5.816 8.5 1 98.19 96 GLU A CA 1
ATOM 784 C C . GLU A 1 96 ? -0.642 -4.875 8.945 1 98.19 96 GLU A C 1
ATOM 786 O O . GLU A 1 96 ? -1.772 -5.305 9.18 1 98.19 96 GLU A O 1
ATOM 791 N N . ILE A 1 97 ? -0.249 -3.557 9.047 1 98.69 97 ILE A N 1
ATOM 792 C CA . ILE A 1 97 ? -1.209 -2.602 9.586 1 98.69 97 ILE A CA 1
ATOM 793 C C . ILE A 1 97 ? -1.432 -1.471 8.586 1 98.69 97 ILE A C 1
ATOM 795 O O . ILE A 1 97 ? -0.485 -1.002 7.945 1 98.69 97 ILE A O 1
ATOM 799 N N . CYS A 1 98 ? -2.646 -1.033 8.477 1 98.81 98 CYS A N 1
ATOM 800 C CA . CYS A 1 98 ? -3.047 0.207 7.824 1 98.81 98 CYS A CA 1
ATOM 801 C C . CYS A 1 98 ? -3.939 1.041 8.734 1 98.81 98 CYS A C 1
ATOM 803 O O . CYS A 1 98 ? -5 0.582 9.156 1 98.81 98 CYS A O 1
ATOM 805 N N . TYR A 1 99 ? -3.514 2.281 9.102 1 98.88 99 TYR A N 1
ATOM 806 C CA . TYR A 1 99 ? -4.383 3.279 9.711 1 98.88 99 TYR A CA 1
ATOM 807 C C . TYR A 1 99 ? -4.988 4.199 8.656 1 98.88 99 TYR A C 1
ATOM 809 O O . TYR A 1 99 ? -4.305 4.605 7.715 1 98.88 99 TYR A O 1
ATOM 817 N N . GLN A 1 100 ? -6.18 4.48 8.797 1 98.81 100 GLN A N 1
ATOM 818 C CA . GLN A 1 100 ? -6.82 5.398 7.855 1 98.81 100 GLN A CA 1
ATOM 819 C C . GLN A 1 100 ? -7.574 6.5 8.594 1 98.81 100 GLN A C 1
ATOM 821 O O . GLN A 1 100 ? -8.336 6.227 9.523 1 98.81 100 GLN A O 1
ATOM 826 N N . GLY A 1 101 ? -7.309 7.703 8.32 1 98.88 101 GLY A N 1
ATOM 827 C CA . GLY A 1 101 ? -8.031 8.883 8.766 1 98.88 101 GLY A CA 1
ATOM 828 C C . GLY A 1 101 ? -8.789 9.57 7.641 1 98.88 101 GLY A C 1
ATOM 829 O O . GLY A 1 101 ? -8.188 10.102 6.711 1 98.88 101 GLY A O 1
ATOM 830 N N . ILE A 1 102 ? -10.133 9.5 7.746 1 98.81 102 ILE A N 1
ATOM 831 C CA . ILE A 1 102 ? -10.984 10.188 6.781 1 98.81 102 ILE A CA 1
ATOM 832 C C . ILE A 1 102 ? -11.258 11.609 7.262 1 98.81 102 ILE A C 1
ATOM 834 O O . ILE A 1 102 ? -11.812 11.805 8.344 1 98.81 102 ILE A O 1
ATOM 838 N N . PHE A 1 103 ? -10.805 12.586 6.547 1 98.69 103 PHE A N 1
ATOM 839 C CA . PHE A 1 103 ? -10.992 13.984 6.914 1 98.69 103 PHE A CA 1
ATOM 840 C C . PHE A 1 103 ? -12.148 14.594 6.129 1 98.69 103 PHE A C 1
ATOM 842 O O . PHE A 1 103 ? -13.211 14.867 6.684 1 98.69 103 PHE A O 1
ATOM 849 N N . ASP A 1 104 ? -11.891 14.602 4.824 1 97.81 104 ASP A N 1
ATOM 850 C CA . ASP A 1 104 ? -12.852 15.25 3.934 1 97.81 104 ASP A CA 1
ATOM 851 C C . ASP A 1 104 ? -13.234 16.641 4.449 1 97.81 104 ASP A C 1
ATOM 853 O O . ASP A 1 104 ? -14.414 16.938 4.645 1 97.81 104 ASP A O 1
ATOM 857 N N . ARG A 1 105 ? -12.188 17.469 4.77 1 97.88 105 ARG A N 1
ATOM 858 C CA . ARG A 1 105 ? -12.461 18.797 5.277 1 97.88 105 ARG A CA 1
ATOM 859 C C . ARG A 1 105 ? -11.219 19.688 5.164 1 97.88 105 ARG A C 1
ATOM 861 O O . ARG A 1 105 ? -10.125 19.203 4.895 1 97.88 105 ARG A O 1
ATOM 868 N N . TRP A 1 106 ? -11.531 21 5.375 1 98 106 TRP A N 1
ATOM 869 C CA . TRP A 1 106 ? -10.461 22 5.422 1 98 106 TRP A CA 1
ATOM 870 C C . TRP A 1 106 ? -9.695 21.906 6.738 1 98 106 TRP A C 1
ATOM 872 O O . TRP A 1 106 ? -10.297 21.75 7.805 1 98 106 TRP A O 1
ATOM 882 N N . ILE A 1 107 ? -8.406 21.969 6.645 1 97.62 107 ILE A N 1
ATOM 883 C CA . ILE A 1 107 ? -7.516 21.844 7.793 1 97.62 107 ILE A CA 1
ATOM 884 C C . ILE A 1 107 ? -7.227 23.219 8.383 1 97.62 107 ILE A C 1
ATOM 886 O O . ILE A 1 107 ? -6.91 24.156 7.645 1 97.62 107 ILE A O 1
ATOM 890 N N . LEU A 1 108 ? -7.34 23.312 9.617 1 93.44 108 LEU A N 1
ATOM 891 C CA . LEU A 1 108 ? -7.082 24.562 10.305 1 93.44 108 LEU A CA 1
ATOM 892 C C . LEU A 1 108 ? -5.602 24.719 10.625 1 93.44 108 LEU A C 1
ATOM 894 O O . LEU A 1 108 ? -4.867 23.734 10.672 1 93.44 108 LEU A O 1
ATOM 898 N N . HIS A 1 109 ? -5.199 25.891 10.82 1 90.44 109 HIS A N 1
ATOM 899 C CA . HIS A 1 109 ? -3.785 26.172 11.031 1 90.44 109 HIS A CA 1
ATOM 900 C C . HIS A 1 109 ? -3.412 26.031 12.5 1 90.44 109 HIS A C 1
ATOM 902 O O . HIS A 1 109 ? -2.242 26.156 12.867 1 90.44 109 HIS A O 1
ATOM 908 N N . TYR A 1 110 ? -4.316 25.547 13.359 1 87.56 110 TYR A N 1
ATOM 909 C CA . TYR A 1 110 ? -4.047 25.422 14.781 1 87.56 110 TYR A CA 1
ATOM 910 C C . TYR A 1 110 ? -3.344 24.109 15.094 1 87.56 110 TYR A C 1
ATOM 912 O O . TYR A 1 110 ? -3.822 23.031 14.719 1 87.56 110 TYR A O 1
ATOM 920 N N . ARG A 1 111 ? -2.281 24.188 15.867 1 89.62 111 ARG A N 1
ATOM 921 C CA . ARG A 1 111 ? -1.509 23.016 16.266 1 89.62 111 ARG A CA 1
ATOM 922 C C . ARG A 1 111 ? -2.201 22.281 17.406 1 89.62 111 ARG A C 1
ATOM 924 O O . ARG A 1 111 ? -2.145 21.047 17.469 1 89.62 111 ARG A O 1
ATOM 931 N N . ASP A 1 112 ? -2.768 23.078 18.359 1 93.38 112 ASP A N 1
ATOM 932 C CA . ASP A 1 112 ? -3.41 22.484 19.531 1 93.38 112 ASP A CA 1
ATOM 933 C C . ASP A 1 112 ? -4.73 23.188 19.828 1 93.38 112 ASP A C 1
ATOM 935 O O . ASP A 1 112 ? -4.738 24.328 20.297 1 93.38 112 ASP A O 1
ATOM 939 N N . PRO A 1 113 ? -5.805 22.531 19.547 1 95.06 113 PRO A N 1
ATOM 940 C CA . PRO A 1 113 ? -5.879 21.188 18.953 1 95.06 113 PRO A CA 1
ATOM 941 C C . PRO A 1 113 ? -5.691 21.203 17.438 1 95.06 113 PRO A C 1
ATOM 943 O O . PRO A 1 113 ? -6.008 22.188 16.781 1 95.06 113 PRO A O 1
ATOM 946 N N . PRO A 1 114 ? -5.105 20.188 16.859 1 97.44 114 PRO A N 1
ATOM 947 C CA . PRO A 1 114 ? -5.105 20.078 15.398 1 97.44 114 PRO A CA 1
ATOM 948 C C . PRO A 1 114 ? -6.484 19.75 14.836 1 97.44 114 PRO A C 1
ATOM 950 O O . PRO A 1 114 ? -7.438 19.562 15.594 1 97.44 114 PRO A O 1
ATOM 953 N N . THR A 1 115 ? -6.594 19.812 13.516 1 98.44 115 THR A N 1
ATOM 954 C CA . THR A 1 115 ? -7.797 19.25 12.914 1 98.44 115 THR A CA 1
ATOM 955 C C . THR A 1 115 ? -7.754 17.719 12.938 1 98.44 115 THR A C 1
ATOM 957 O O . THR A 1 115 ? -6.879 17.109 12.312 1 98.44 115 THR A O 1
ATOM 960 N N . TYR A 1 116 ? -8.68 17.094 13.602 1 98.62 116 TYR A N 1
ATOM 961 C CA . TYR A 1 116 ? -8.734 15.648 13.695 1 98.62 116 TYR A CA 1
ATOM 962 C C . TYR A 1 116 ? -9.508 15.047 12.531 1 98.62 116 TYR A C 1
ATOM 964 O O . TYR A 1 116 ? -10.336 15.727 11.922 1 98.62 116 TYR A O 1
ATOM 972 N N . ALA A 1 117 ? -9.172 13.789 12.297 1 98.69 117 ALA A N 1
ATOM 973 C CA . ALA A 1 117 ? -9.953 13.062 11.297 1 98.69 117 ALA A CA 1
ATOM 974 C C . ALA A 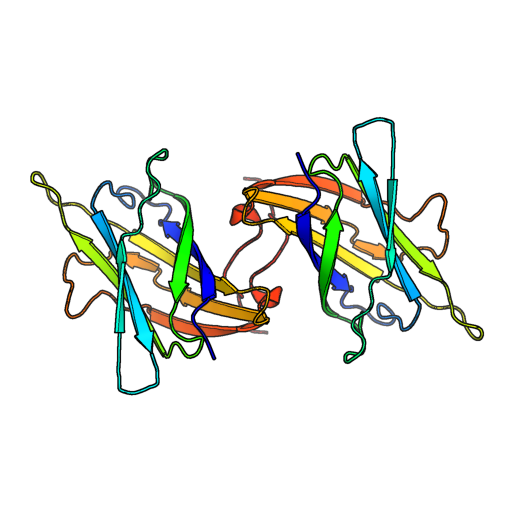1 117 ? -11.398 12.891 11.75 1 98.69 117 ALA A C 1
ATOM 976 O O . ALA A 1 117 ? -11.664 12.703 12.938 1 98.69 117 ALA A O 1
ATOM 977 N N . ASN A 1 118 ? -12.359 12.891 10.82 1 98.56 118 ASN A N 1
ATOM 978 C CA . ASN A 1 118 ? -13.758 12.586 11.102 1 98.56 118 ASN A CA 1
ATOM 979 C C . ASN A 1 118 ? -13.945 11.125 11.484 1 98.56 118 ASN A C 1
ATOM 981 O O . ASN A 1 118 ? -14.805 10.797 12.312 1 98.56 118 ASN A O 1
ATOM 985 N N . LYS A 1 119 ? -13.211 10.289 10.875 1 98.19 119 LYS A N 1
ATOM 986 C CA . LYS A 1 119 ? -13.156 8.859 11.164 1 98.19 119 LYS A CA 1
ATOM 987 C C . LYS A 1 119 ? -11.711 8.359 11.164 1 98.19 119 LYS A C 1
ATOM 989 O O . LYS A 1 119 ? -10.922 8.734 10.297 1 98.19 119 LYS A O 1
ATOM 994 N N . PHE A 1 120 ? -11.391 7.621 12.102 1 98.62 120 PHE A N 1
ATOM 995 C CA . PHE A 1 120 ? -10.055 7.051 12.242 1 98.62 120 PHE A CA 1
ATOM 996 C C . PHE A 1 120 ? -10.133 5.586 12.656 1 98.62 120 PHE A C 1
ATOM 998 O O . PHE A 1 120 ? -10.75 5.258 13.672 1 98.62 120 PHE A O 1
ATOM 1005 N N . ASP A 1 121 ? -9.562 4.703 11.867 1 97.75 121 ASP A N 1
ATOM 1006 C CA . ASP A 1 121 ? -9.609 3.305 12.289 1 97.75 121 ASP A CA 1
ATOM 1007 C C . ASP A 1 121 ? -8.391 2.537 11.773 1 97.75 121 ASP A C 1
ATOM 1009 O O . ASP A 1 121 ? -7.609 3.066 10.977 1 97.75 121 ASP A O 1
ATOM 1013 N N . ARG A 1 122 ? -8.195 1.397 12.359 1 98.38 122 ARG A N 1
ATOM 1014 C CA . ARG A 1 122 ? -7.121 0.468 12.031 1 98.38 122 ARG A CA 1
ATOM 1015 C C . ARG A 1 122 ? -7.652 -0.733 11.258 1 98.38 122 ARG A C 1
ATOM 1017 O O . ARG A 1 122 ? -8.625 -1.369 11.672 1 98.38 122 ARG A O 1
ATOM 1024 N N . VAL A 1 123 ? -7.109 -0.994 10.102 1 98.5 123 VAL A N 1
ATOM 1025 C CA . VAL A 1 123 ? -7.457 -2.186 9.328 1 98.5 123 VAL A CA 1
ATOM 1026 C C . VAL A 1 123 ? -6.188 -2.951 8.961 1 98.5 123 VAL A C 1
ATOM 1028 O O . VAL A 1 123 ? -5.086 -2.562 9.359 1 98.5 123 VAL A O 1
ATOM 1031 N N . ARG A 1 124 ? -6.398 -4.109 8.312 1 98.5 124 ARG A N 1
ATOM 1032 C CA . ARG A 1 124 ? -5.238 -4.859 7.852 1 98.5 124 ARG A CA 1
ATOM 1033 C C . ARG A 1 124 ? -4.543 -4.141 6.699 1 98.5 124 ARG A C 1
ATOM 1035 O O . ARG A 1 124 ? -5.203 -3.508 5.871 1 98.5 124 ARG A O 1
ATOM 1042 N N . PHE A 1 125 ? -3.264 -4.238 6.617 1 98.81 125 PHE A N 1
ATOM 1043 C CA . PHE A 1 125 ? -2.443 -3.654 5.562 1 98.81 125 PHE A CA 1
ATOM 1044 C C . PHE A 1 125 ? -3.066 -3.902 4.191 1 98.81 125 PHE A C 1
ATOM 1046 O O . PHE A 1 125 ? -3.238 -2.971 3.404 1 98.81 125 PHE A O 1
ATOM 1053 N N . VAL A 1 126 ? -3.52 -5.043 3.887 1 98.75 126 VAL A N 1
ATOM 1054 C CA . VAL A 1 126 ? -3.975 -5.449 2.562 1 98.75 126 VAL A CA 1
ATOM 1055 C C . VAL A 1 126 ? -5.285 -4.742 2.223 1 98.75 126 VAL A C 1
ATOM 1057 O O . VAL A 1 126 ? -5.629 -4.59 1.049 1 98.75 126 VAL A O 1
ATOM 1060 N N . ASN A 1 127 ? -6.027 -4.309 3.244 1 98.38 127 ASN A N 1
ATOM 1061 C CA . ASN A 1 127 ? -7.32 -3.674 3.01 1 98.38 127 ASN A CA 1
ATOM 1062 C C . ASN A 1 127 ? -7.164 -2.303 2.357 1 98.38 127 ASN A C 1
ATOM 1064 O O . ASN A 1 127 ? -8.094 -1.803 1.723 1 98.38 127 ASN A O 1
ATOM 1068 N N . CYS A 1 128 ? -5.984 -1.705 2.439 1 98.75 128 CYS A N 1
ATOM 1069 C CA . CYS A 1 128 ? -5.758 -0.368 1.901 1 98.75 128 CYS A CA 1
ATOM 1070 C C . CYS A 1 128 ? -5.074 -0.436 0.541 1 98.75 128 CYS A C 1
ATOM 1072 O O . CYS A 1 128 ? -4.617 0.583 0.02 1 98.75 128 CYS A O 1
ATOM 1074 N N . ILE A 1 129 ? -4.895 -1.664 0.027 1 98.69 129 ILE A N 1
ATOM 1075 C CA . ILE A 1 129 ? -4.223 -1.865 -1.251 1 98.69 129 ILE A CA 1
ATOM 1076 C C . ILE A 1 129 ? -5.227 -2.34 -2.297 1 98.69 129 ILE A C 1
ATOM 1078 O O . ILE A 1 129 ? -6.016 -3.254 -2.039 1 98.69 129 ILE A O 1
ATOM 1082 N N . GLN A 1 130 ? -5.254 -1.752 -3.387 1 97.56 130 GLN A N 1
ATOM 1083 C CA . GLN A 1 130 ? -6.098 -2.176 -4.5 1 97.56 130 GLN A CA 1
ATOM 1084 C C . GLN A 1 130 ? -5.555 -1.652 -5.828 1 97.56 130 GLN A C 1
ATOM 1086 O O . GLN A 1 130 ? -4.883 -0.619 -5.867 1 97.56 130 GLN A O 1
ATOM 1091 N N . PRO A 1 131 ? -5.773 -2.381 -6.918 1 98 131 PRO A N 1
ATOM 1092 C CA . PRO A 1 131 ? -5.352 -1.815 -8.203 1 98 131 PRO A CA 1
ATOM 1093 C C . PRO A 1 131 ? -5.977 -0.448 -8.477 1 98 131 PRO A C 1
ATOM 1095 O O . PRO A 1 131 ? -7.109 -0.187 -8.062 1 98 131 PRO A O 1
ATOM 1098 N N . TYR A 1 132 ? -5.152 0.361 -9.117 1 96 132 TYR A N 1
ATOM 1099 C CA . TYR A 1 132 ? -5.633 1.67 -9.547 1 96 132 TYR A CA 1
ATOM 1100 C C . TYR A 1 132 ? -6.672 1.534 -10.656 1 96 132 TYR A C 1
ATOM 1102 O O . TYR A 1 132 ? -6.469 0.785 -11.617 1 96 132 TYR A O 1
ATOM 1110 N N . GLN A 1 133 ? -7.824 1.992 -10.492 1 86.88 133 GLN A N 1
ATOM 1111 C CA . GLN A 1 133 ? -8.852 2.025 -11.531 1 86.88 133 GLN A CA 1
ATOM 1112 C C . GLN A 1 133 ? -8.961 3.416 -12.148 1 86.88 133 GLN A C 1
ATOM 1114 O O . GLN A 1 133 ? -9.25 4.391 -11.453 1 86.88 133 GLN A O 1
ATOM 1119 N N . ARG A 1 134 ? -8.352 3.531 -13.336 1 65.81 134 ARG A N 1
ATOM 1120 C CA . ARG A 1 134 ? -8.508 4.82 -14 1 65.81 134 ARG A CA 1
ATOM 1121 C C . ARG A 1 134 ? -9.977 5.133 -14.266 1 65.81 134 ARG A C 1
ATOM 1123 O O . ARG A 1 134 ? -10.711 4.285 -14.766 1 65.81 134 ARG A O 1
ATOM 1130 N N . LYS A 1 135 ? -10.617 6.043 -13.352 1 55.31 135 LYS A N 1
ATOM 1131 C CA . LYS A 1 135 ? -11.961 6.488 -13.703 1 55.31 135 LYS A CA 1
ATOM 1132 C C . LYS A 1 135 ? -12.023 6.98 -15.148 1 55.31 135 LYS A C 1
ATOM 1134 O O . LYS A 1 135 ? -11.18 7.77 -15.57 1 55.31 135 LYS A O 1
ATOM 1139 N N . HIS A 1 136 ? -12.383 6.109 -16.078 1 40.97 136 HIS A N 1
ATOM 1140 C CA . HIS A 1 136 ? -12.68 6.641 -17.391 1 40.97 136 HIS A CA 1
ATOM 1141 C C . HIS A 1 136 ? -13.672 7.797 -17.312 1 40.97 136 HIS A C 1
ATOM 1143 O O . HIS A 1 136 ? -14.75 7.66 -16.719 1 40.97 136 HIS A O 1
ATOM 1149 N N . HIS A 1 137 ? -13.164 8.906 -17.094 1 36.59 137 HIS A N 1
ATOM 1150 C CA . HIS A 1 137 ? -14.094 9.961 -17.453 1 36.59 137 HIS A CA 1
ATOM 1151 C C . HIS A 1 137 ? -14.422 9.914 -18.953 1 36.59 137 HIS A C 1
ATOM 1153 O O . HIS A 1 137 ? -13.594 9.492 -19.75 1 36.59 137 HIS A O 1
ATOM 1159 N N . MET B 1 1 ? 20.188 -1.399 -10.656 1 62.66 1 MET B N 1
ATOM 1160 C CA . MET B 1 1 ? 19.141 -1.357 -9.633 1 62.66 1 MET B CA 1
ATOM 1161 C C . MET B 1 1 ? 19.062 -2.689 -8.898 1 62.66 1 MET B C 1
ATOM 1163 O O . MET B 1 1 ? 19.078 -3.752 -9.523 1 62.66 1 MET B O 1
ATOM 1167 N N . GLY B 1 2 ? 19.469 -2.762 -7.652 1 82.81 2 GLY B N 1
ATOM 1168 C CA . GLY B 1 2 ? 19.75 -3.992 -6.93 1 82.81 2 GLY B CA 1
ATOM 1169 C C . GLY B 1 2 ? 18.5 -4.691 -6.426 1 82.81 2 GLY B C 1
ATOM 1170 O O . GLY B 1 2 ? 17.391 -4.18 -6.59 1 82.81 2 GLY B O 1
ATOM 1171 N N . ALA B 1 3 ? 18.641 -5.898 -6.109 1 95.25 3 ALA B N 1
ATOM 1172 C CA . ALA B 1 3 ? 17.578 -6.723 -5.543 1 95.25 3 ALA B CA 1
ATOM 1173 C C . ALA B 1 3 ? 16.891 -6.008 -4.387 1 95.25 3 ALA B C 1
ATOM 1175 O O . ALA B 1 3 ? 17.531 -5.285 -3.621 1 95.25 3 ALA B O 1
ATOM 1176 N N . SER B 1 4 ? 15.641 -6.062 -4.402 1 97.88 4 SER B N 1
ATOM 1177 C CA . SER B 1 4 ? 14.883 -5.453 -3.312 1 97.88 4 SER B CA 1
ATOM 1178 C C . SER B 1 4 ? 13.625 -6.254 -2.996 1 97.88 4 SER B C 1
ATOM 1180 O O . SER B 1 4 ? 13.133 -7 -3.842 1 97.88 4 SER B O 1
ATOM 1182 N N . VAL B 1 5 ? 13.141 -6.082 -1.775 1 98.31 5 VAL B N 1
ATOM 1183 C CA . VAL B 1 5 ? 11.945 -6.785 -1.316 1 98.31 5 VAL B CA 1
ATOM 1184 C C . VAL B 1 5 ? 10.695 -6.047 -1.787 1 98.31 5 VAL B C 1
ATOM 1186 O O . VAL B 1 5 ? 10.633 -4.816 -1.722 1 98.31 5 VAL B O 1
ATOM 1189 N N . TRP B 1 6 ? 9.766 -6.805 -2.32 1 98.81 6 TRP B N 1
ATOM 1190 C CA . TRP B 1 6 ? 8.492 -6.27 -2.777 1 98.81 6 TRP B CA 1
ATOM 1191 C C . TRP B 1 6 ? 7.332 -6.914 -2.023 1 98.81 6 TRP B C 1
ATOM 1193 O O . TRP B 1 6 ? 7.375 -8.102 -1.703 1 98.81 6 TRP B O 1
ATOM 1203 N N . ASP B 1 7 ? 6.328 -6.098 -1.701 1 98.94 7 ASP B N 1
ATOM 1204 C CA . ASP B 1 7 ? 5.051 -6.613 -1.226 1 98.94 7 ASP B CA 1
ATOM 1205 C C . ASP B 1 7 ? 4.195 -7.117 -2.387 1 98.94 7 ASP B C 1
ATOM 1207 O O . ASP B 1 7 ? 4.004 -6.406 -3.377 1 98.94 7 ASP B O 1
ATOM 1211 N N . VAL B 1 8 ? 3.658 -8.312 -2.314 1 98.94 8 VAL B N 1
ATOM 1212 C CA . VAL B 1 8 ? 2.773 -8.898 -3.314 1 98.94 8 VAL B CA 1
ATOM 1213 C C . VAL B 1 8 ? 1.417 -9.211 -2.686 1 98.94 8 VAL B C 1
ATOM 1215 O O . VAL B 1 8 ? 1.335 -9.984 -1.725 1 98.94 8 VAL B O 1
ATOM 1218 N N . ILE B 1 9 ? 0.397 -8.586 -3.174 1 98.94 9 ILE B N 1
ATOM 1219 C CA . ILE B 1 9 ? -0.961 -8.859 -2.717 1 98.94 9 ILE B CA 1
ATOM 1220 C C . ILE B 1 9 ? -1.739 -9.586 -3.816 1 98.94 9 ILE B C 1
ATOM 1222 O O . ILE B 1 9 ? -1.771 -9.133 -4.961 1 98.94 9 ILE B O 1
ATOM 1226 N N . VAL B 1 10 ? -2.293 -10.711 -3.502 1 98.94 10 VAL B N 1
ATOM 1227 C CA . VAL B 1 10 ? -3.113 -11.484 -4.43 1 98.94 10 VAL B CA 1
ATOM 1228 C C . VAL B 1 10 ? -4.555 -11.531 -3.932 1 98.94 10 VAL B C 1
ATOM 1230 O O . VAL B 1 10 ? -4.812 -11.93 -2.793 1 98.94 10 VAL B O 1
ATOM 1233 N N . LYS B 1 11 ? -5.434 -11.109 -4.727 1 98.88 11 LYS B N 1
ATOM 1234 C CA . LYS B 1 11 ? -6.855 -11.219 -4.41 1 98.88 11 LYS B CA 1
ATOM 1235 C C . LYS B 1 11 ? -7.484 -12.406 -5.133 1 98.88 11 LYS B C 1
ATOM 1237 O O . LYS B 1 11 ? -7.551 -12.43 -6.363 1 98.88 11 LYS B O 1
ATOM 1242 N N . THR B 1 12 ? -7.91 -13.398 -4.355 1 98.69 12 THR B N 1
ATOM 1243 C CA . THR B 1 12 ? -8.688 -14.516 -4.879 1 98.69 12 THR B CA 1
ATOM 1244 C C . THR B 1 12 ? -10.109 -14.086 -5.199 1 98.69 12 THR B C 1
ATOM 1246 O O . THR B 1 12 ? -10.719 -13.312 -4.453 1 98.69 12 THR B O 1
ATOM 1249 N N . CYS B 1 13 ? -10.672 -14.547 -6.301 1 98.69 13 CYS B N 1
ATOM 1250 C CA . CYS B 1 13 ? -12.039 -14.195 -6.68 1 98.69 13 CYS B CA 1
ATOM 1251 C C . CYS B 1 13 ? -13.008 -14.523 -5.551 1 98.69 13 CYS B C 1
ATOM 1253 O O . CYS B 1 13 ? -12.734 -15.383 -4.715 1 98.69 13 CYS B O 1
ATOM 1255 N N . ASP B 1 14 ? -14.086 -13.781 -5.59 1 97.69 14 ASP B N 1
ATOM 1256 C CA . ASP B 1 14 ? -15.148 -14.047 -4.621 1 97.69 14 ASP B CA 1
ATOM 1257 C C . ASP B 1 14 ? -16.312 -14.797 -5.273 1 97.69 14 ASP B C 1
ATOM 1259 O O . ASP B 1 14 ? -17.406 -14.258 -5.398 1 97.69 14 ASP B O 1
ATOM 1263 N N . LYS B 1 15 ? -16.094 -15.914 -5.676 1 96.69 15 LYS B N 1
ATOM 1264 C CA . LYS B 1 15 ? -17.109 -16.797 -6.258 1 96.69 15 LYS B CA 1
ATOM 1265 C C . LYS B 1 15 ? -16.875 -18.25 -5.816 1 96.69 15 LYS B C 1
ATOM 1267 O O . LYS B 1 15 ? -15.781 -18.594 -5.359 1 96.69 15 LYS B O 1
ATOM 1272 N N . PHE B 1 16 ? -17.875 -19.031 -5.953 1 94.56 16 PHE B N 1
ATOM 1273 C CA . PHE B 1 16 ? -17.828 -20.406 -5.504 1 94.56 16 PHE B CA 1
ATOM 1274 C C . PHE B 1 16 ? -16.703 -21.172 -6.199 1 94.56 16 PHE B C 1
ATOM 1276 O O . PHE B 1 16 ? -16.562 -21.078 -7.422 1 94.56 16 PHE B O 1
ATOM 1283 N N . GLY B 1 17 ? -15.852 -21.828 -5.371 1 93.75 17 GLY B N 1
ATOM 1284 C CA . GLY B 1 17 ? -14.82 -22.688 -5.906 1 93.75 17 GLY B CA 1
ATOM 1285 C C . GLY B 1 17 ? -13.539 -21.953 -6.262 1 93.75 17 GLY B C 1
ATOM 1286 O O . GLY B 1 17 ? -12.609 -22.531 -6.812 1 93.75 17 GLY B O 1
ATOM 1287 N N . SER B 1 18 ? -13.547 -20.703 -5.977 1 96.56 18 SER B N 1
ATOM 1288 C CA . SER B 1 18 ? -12.445 -19.875 -6.457 1 96.56 18 SER B CA 1
ATOM 1289 C C . SER B 1 18 ? -11.188 -20.094 -5.621 1 96.56 18 SER B C 1
ATOM 1291 O O . SER B 1 18 ? -10.078 -19.766 -6.062 1 96.56 18 SER B O 1
ATOM 1293 N N . GLY B 1 19 ? -11.266 -20.547 -4.414 1 95.75 19 GLY B N 1
ATOM 1294 C CA . GLY B 1 19 ? -10.125 -20.766 -3.537 1 95.75 19 GLY B CA 1
ATOM 1295 C C . GLY B 1 19 ? -9.367 -22.031 -3.85 1 95.75 19 GLY B C 1
ATOM 1296 O O . GLY B 1 19 ? -9.867 -22.891 -4.586 1 95.75 19 GLY B O 1
ATOM 1297 N N . THR B 1 20 ? -8.141 -22.125 -3.311 1 93.56 20 THR B N 1
ATOM 1298 C CA . THR B 1 20 ? -7.336 -23.312 -3.559 1 93.56 20 THR B CA 1
ATOM 1299 C C . THR B 1 20 ? -6.422 -23.609 -2.371 1 93.56 20 THR B C 1
ATOM 1301 O O . THR B 1 20 ? -6.082 -22.703 -1.606 1 93.56 20 THR B O 1
ATOM 1304 N N . ASP B 1 21 ? -6.074 -24.797 -2.273 1 91.56 21 ASP B N 1
ATOM 1305 C CA . ASP B 1 21 ? -5.051 -25.219 -1.318 1 91.56 21 ASP B CA 1
ATOM 1306 C C . ASP B 1 21 ? -3.779 -25.672 -2.033 1 91.56 21 ASP B C 1
ATOM 1308 O O . ASP B 1 21 ? -2.832 -26.125 -1.395 1 91.56 21 ASP B O 1
ATOM 1312 N N . ALA B 1 22 ? -3.855 -25.547 -3.326 1 92.5 22 ALA B N 1
ATOM 1313 C CA . ALA B 1 22 ? -2.719 -25.969 -4.141 1 92.5 22 ALA B CA 1
ATOM 1314 C C . ALA B 1 22 ? -1.511 -25.062 -3.908 1 92.5 22 ALA B C 1
ATOM 1316 O O . ALA B 1 22 ? -1.651 -23.953 -3.402 1 92.5 22 ALA B O 1
ATOM 1317 N N . ALA B 1 23 ? -0.308 -25.672 -4.238 1 93.75 23 ALA B N 1
ATOM 1318 C CA . ALA B 1 23 ? 0.874 -24.812 -4.297 1 93.75 23 ALA B CA 1
ATOM 1319 C C . ALA B 1 23 ? 0.763 -23.797 -5.434 1 93.75 23 ALA B C 1
ATOM 1321 O O . ALA B 1 23 ? 0.594 -24.188 -6.594 1 93.75 23 ALA B O 1
ATOM 1322 N N . THR B 1 24 ? 0.824 -22.547 -5.066 1 96.19 24 THR B N 1
ATOM 1323 C CA . THR B 1 24 ? 0.612 -21.469 -6.039 1 96.19 24 THR B CA 1
ATOM 1324 C C . THR B 1 24 ? 1.902 -20.703 -6.277 1 96.19 24 THR B C 1
ATOM 1326 O O . THR B 1 24 ? 2.68 -20.469 -5.344 1 96.19 24 THR B O 1
ATOM 1329 N N . TYR B 1 25 ? 2.062 -20.328 -7.527 1 97.94 25 TYR B N 1
ATOM 1330 C CA . TYR B 1 25 ? 3.324 -19.703 -7.918 1 97.94 25 TYR B CA 1
ATOM 1331 C C . TYR B 1 25 ? 3.082 -18.422 -8.703 1 97.94 25 TYR B C 1
ATOM 1333 O O . TYR B 1 25 ? 2.139 -18.344 -9.492 1 97.94 25 TYR B O 1
ATOM 1341 N N . LEU B 1 26 ? 3.986 -17.5 -8.469 1 98.81 26 LEU B N 1
ATOM 1342 C CA . LEU B 1 26 ? 4.102 -16.266 -9.258 1 98.81 26 LEU B CA 1
ATOM 1343 C C . LEU B 1 26 ? 5.352 -16.297 -10.125 1 98.81 26 LEU B C 1
ATOM 1345 O O . LEU B 1 26 ? 6.453 -16.562 -9.633 1 98.81 26 LEU B O 1
ATOM 1349 N N . LYS B 1 27 ? 5.152 -16.156 -11.297 1 98.62 27 LYS B N 1
ATOM 1350 C CA . LYS B 1 27 ? 6.254 -16 -12.242 1 98.62 27 LYS B CA 1
ATOM 1351 C C . LYS B 1 27 ? 6.391 -14.547 -12.688 1 98.62 27 LYS B C 1
ATOM 1353 O O . LYS B 1 27 ? 5.418 -13.93 -13.133 1 98.62 27 LYS B O 1
ATOM 1358 N N . VAL B 1 28 ? 7.605 -13.969 -12.578 1 98.5 28 VAL B N 1
ATOM 1359 C CA . VAL B 1 28 ? 7.887 -12.578 -12.922 1 98.5 28 VAL B CA 1
ATOM 1360 C C . VAL B 1 28 ? 8.852 -12.523 -14.102 1 98.5 28 VAL B C 1
ATOM 1362 O O . VAL B 1 28 ? 9.875 -13.211 -14.109 1 98.5 28 VAL B O 1
ATOM 1365 N N . TYR B 1 29 ? 8.484 -11.703 -15.086 1 97.81 29 TYR B N 1
ATOM 1366 C CA . TYR B 1 29 ? 9.32 -11.531 -16.266 1 97.81 29 TYR B CA 1
ATOM 1367 C C . TYR B 1 29 ? 10.008 -10.164 -16.25 1 97.81 29 TYR B C 1
ATOM 1369 O O . TYR B 1 29 ? 9.359 -9.141 -16 1 97.81 29 TYR B O 1
ATOM 1377 N N . TYR B 1 30 ? 11.281 -10.172 -16.547 1 97.12 30 TYR B N 1
ATOM 1378 C CA . TYR B 1 30 ? 12.078 -8.945 -16.516 1 97.12 30 TYR B CA 1
ATOM 1379 C C . TYR B 1 30 ? 12.406 -8.484 -17.938 1 97.12 30 TYR B C 1
ATOM 1381 O O . TYR B 1 30 ? 12.438 -9.289 -18.859 1 97.12 30 TYR B O 1
ATOM 1389 N N . GLU B 1 31 ? 12.547 -7.223 -18.047 1 92.62 31 GLU B N 1
ATOM 1390 C CA . GLU B 1 31 ? 12.898 -6.629 -19.344 1 92.62 31 GLU B CA 1
ATOM 1391 C C . GLU B 1 31 ? 14.258 -7.117 -19.828 1 92.62 31 GLU B C 1
ATOM 1393 O O . GLU B 1 31 ? 14.398 -7.535 -20.969 1 92.62 31 GLU B O 1
ATOM 1398 N N . LYS B 1 32 ? 15.242 -7.137 -18.953 1 86.38 32 LYS B N 1
ATOM 1399 C CA . LYS B 1 32 ? 16.609 -7.453 -19.344 1 86.38 32 LYS B CA 1
ATOM 1400 C C . LYS B 1 32 ? 16.781 -8.945 -19.609 1 86.38 32 LYS B C 1
ATOM 1402 O O . LYS B 1 32 ? 16.422 -9.773 -18.766 1 86.38 32 LYS B O 1
ATOM 1407 N N . ASP B 1 33 ? 17.328 -9.344 -20.688 1 85.81 33 ASP B N 1
ATOM 1408 C CA . ASP B 1 33 ? 17.781 -10.672 -21.078 1 85.81 33 ASP B CA 1
ATOM 1409 C C . ASP B 1 33 ? 16.625 -11.656 -21.141 1 85.81 33 ASP B C 1
ATOM 1411 O O . ASP B 1 33 ? 16.828 -12.875 -21.109 1 85.81 33 ASP B O 1
ATOM 1415 N N . ASN B 1 34 ? 15.422 -11.117 -21.094 1 84.88 34 ASN B N 1
ATOM 1416 C CA . ASN B 1 34 ? 14.227 -11.961 -21.078 1 84.88 34 ASN B CA 1
ATOM 1417 C C . ASN B 1 34 ? 14.25 -12.953 -19.922 1 84.88 34 ASN B C 1
ATOM 1419 O O . ASN B 1 34 ? 13.867 -14.109 -20.094 1 84.88 34 ASN B O 1
ATOM 1423 N N . ALA B 1 35 ? 14.758 -12.531 -18.922 1 94.19 35 ALA B N 1
ATOM 1424 C CA . ALA B 1 35 ? 14.875 -13.359 -17.719 1 94.19 35 ALA B CA 1
ATOM 1425 C C . ALA B 1 35 ? 13.547 -13.438 -16.969 1 94.19 35 ALA B C 1
ATOM 1427 O O . ALA B 1 35 ? 12.672 -12.594 -17.156 1 94.19 35 ALA B O 1
ATOM 1428 N N . ASN B 1 36 ? 13.383 -14.469 -16.266 1 96.94 36 ASN B N 1
ATOM 1429 C CA . ASN B 1 36 ? 12.219 -14.625 -15.391 1 96.94 36 ASN B CA 1
ATOM 1430 C C . ASN B 1 36 ? 12.594 -15.305 -14.078 1 96.94 36 ASN B C 1
ATOM 1432 O O . ASN B 1 36 ? 13.68 -15.875 -13.961 1 96.94 36 ASN B O 1
ATOM 1436 N N . GLU B 1 37 ? 11.797 -15.141 -13.039 1 97.56 37 GLU B N 1
ATOM 1437 C CA . GLU B 1 37 ? 11.898 -15.781 -11.734 1 97.56 37 GLU B CA 1
ATOM 1438 C C . GLU B 1 37 ? 10.555 -16.359 -11.297 1 97.56 37 GLU B C 1
ATOM 1440 O O . GLU B 1 37 ? 9.5 -15.828 -11.656 1 97.56 37 GLU B O 1
ATOM 1445 N N . ILE B 1 38 ? 10.625 -17.406 -10.578 1 98.06 38 ILE B N 1
ATOM 1446 C CA . ILE B 1 38 ? 9.43 -18.062 -10.047 1 98.06 38 ILE B CA 1
ATOM 1447 C C . ILE B 1 38 ? 9.453 -18.031 -8.523 1 98.06 38 ILE B C 1
ATOM 1449 O O . ILE B 1 38 ? 10.484 -18.297 -7.906 1 98.06 38 ILE B O 1
ATOM 1453 N N . PHE B 1 39 ? 8.367 -17.656 -7.938 1 98.56 39 PHE B N 1
ATOM 1454 C CA . PHE B 1 39 ? 8.227 -17.562 -6.492 1 98.56 39 PHE B CA 1
ATOM 1455 C C . PHE B 1 39 ? 7.07 -18.438 -6.004 1 98.56 39 PHE B C 1
ATOM 1457 O O . PHE B 1 39 ? 5.953 -18.344 -6.523 1 98.56 39 PHE B O 1
ATOM 1464 N N . LEU B 1 40 ? 7.328 -19.281 -5.02 1 97.81 40 LEU B N 1
ATOM 1465 C CA . LEU B 1 40 ? 6.242 -19.938 -4.305 1 97.81 40 LEU B CA 1
ATOM 1466 C C . LEU B 1 40 ? 5.512 -18.953 -3.395 1 97.81 40 LEU B C 1
ATOM 1468 O O . LEU B 1 40 ? 6.141 -18.25 -2.602 1 97.81 40 LEU B O 1
ATOM 1472 N N . LEU B 1 41 ? 4.211 -18.844 -3.594 1 98.06 41 LEU B N 1
ATOM 1473 C CA . LEU B 1 41 ? 3.385 -17.984 -2.748 1 98.06 41 LEU B CA 1
ATOM 1474 C C . LEU B 1 41 ? 2.775 -18.781 -1.601 1 98.06 41 LEU B C 1
ATOM 1476 O O . LEU B 1 41 ? 1.78 -19.484 -1.789 1 98.06 41 LEU B O 1
ATOM 1480 N N . ASP B 1 42 ? 3.344 -18.625 -0.435 1 97 42 ASP B N 1
ATOM 1481 C CA . ASP B 1 42 ? 2.869 -19.406 0.704 1 97 42 ASP B CA 1
ATOM 1482 C C . ASP B 1 42 ? 3.129 -18.672 2.018 1 97 42 ASP B C 1
ATOM 1484 O O . ASP B 1 42 ? 4.254 -18.25 2.285 1 97 42 ASP B O 1
ATOM 1488 N N . ASN B 1 43 ? 2.025 -18.406 2.748 1 96.81 43 ASN B N 1
ATOM 1489 C CA . ASN B 1 43 ? 2.141 -18.047 4.16 1 96.81 43 ASN B CA 1
ATOM 1490 C C . ASN B 1 43 ? 2.041 -19.281 5.059 1 96.81 43 ASN B C 1
ATOM 1492 O O . ASN B 1 43 ? 0.972 -19.875 5.18 1 96.81 43 ASN B O 1
ATOM 1496 N N . PRO B 1 44 ? 3.043 -19.609 5.742 1 92.81 44 PRO B N 1
ATOM 1497 C CA . PRO B 1 44 ? 3.053 -20.875 6.477 1 92.81 44 PRO B CA 1
ATOM 1498 C C . PRO B 1 44 ? 2.008 -20.922 7.59 1 92.81 44 PRO B C 1
ATOM 1500 O O . PRO B 1 44 ? 1.548 -22.016 7.965 1 92.81 44 PRO B O 1
ATOM 1503 N N . THR B 1 45 ? 1.588 -19.844 8.133 1 90.94 45 THR B N 1
ATOM 1504 C CA . THR B 1 45 ? 0.721 -19.859 9.305 1 90.94 45 THR B CA 1
ATOM 1505 C C . THR B 1 45 ? -0.72 -19.531 8.922 1 90.94 45 THR B C 1
ATOM 1507 O O . THR B 1 45 ? -1.588 -19.406 9.781 1 90.94 45 THR B O 1
ATOM 1510 N N . ILE B 1 46 ? -0.944 -19.375 7.66 1 91 46 ILE B N 1
ATOM 1511 C CA . ILE B 1 46 ? -2.271 -18.969 7.207 1 91 46 ILE B CA 1
ATOM 1512 C C . ILE B 1 46 ? -2.734 -19.906 6.086 1 91 46 ILE B C 1
ATOM 1514 O O . ILE B 1 46 ? -1.921 -20.391 5.297 1 91 46 ILE B O 1
ATOM 1518 N N . ASN B 1 47 ? -4.043 -20.219 6.023 1 92.62 47 ASN B N 1
ATOM 1519 C CA . ASN B 1 47 ? -4.641 -20.844 4.844 1 92.62 47 ASN B CA 1
ATOM 1520 C C . ASN B 1 47 ? -4.859 -19.812 3.73 1 92.62 47 ASN B C 1
ATOM 1522 O O . ASN B 1 47 ? -5.871 -19.109 3.723 1 92.62 47 ASN B O 1
ATOM 1526 N N . ASP B 1 48 ? -3.955 -19.797 2.797 1 96.06 48 ASP B N 1
ATOM 1527 C CA . ASP B 1 48 ? -3.98 -18.797 1.738 1 96.06 48 ASP B CA 1
ATOM 1528 C C . ASP B 1 48 ? -5.051 -19.109 0.7 1 96.06 48 ASP B C 1
ATOM 1530 O O . ASP B 1 48 ? -5.512 -20.25 0.607 1 96.06 48 ASP B O 1
ATOM 1534 N N . PHE B 1 49 ? -5.465 -18.016 -0.079 1 97.5 49 PHE B N 1
ATOM 1535 C CA . PHE B 1 49 ? -6.215 -18.094 -1.326 1 97.5 49 PHE B CA 1
ATOM 1536 C C . PHE B 1 49 ? -7.613 -18.656 -1.083 1 97.5 49 PHE B C 1
ATOM 1538 O O . PHE B 1 49 ? -8.102 -19.469 -1.86 1 97.5 49 PHE B O 1
ATOM 1545 N N . GLU B 1 50 ? -8.164 -18.375 0.175 1 96.81 50 GLU B N 1
ATOM 1546 C CA . GLU B 1 50 ? -9.594 -18.625 0.37 1 96.81 50 GLU B CA 1
ATOM 1547 C C . GLU B 1 50 ? -10.438 -17.688 -0.49 1 96.81 50 GLU B C 1
ATOM 1549 O O . GLU B 1 50 ? -9.969 -16.625 -0.908 1 96.81 50 GLU B O 1
ATOM 1554 N N . ARG B 1 51 ? -11.617 -18.125 -0.678 1 97.31 51 ARG B N 1
ATOM 1555 C CA . ARG B 1 51 ? -12.547 -17.328 -1.478 1 97.31 51 ARG B CA 1
ATOM 1556 C C . ARG B 1 51 ? -12.625 -15.891 -0.966 1 97.31 51 ARG B C 1
ATOM 1558 O O . ARG B 1 51 ? -12.891 -15.664 0.215 1 97.31 51 ARG B O 1
ATOM 1565 N N . GLY B 1 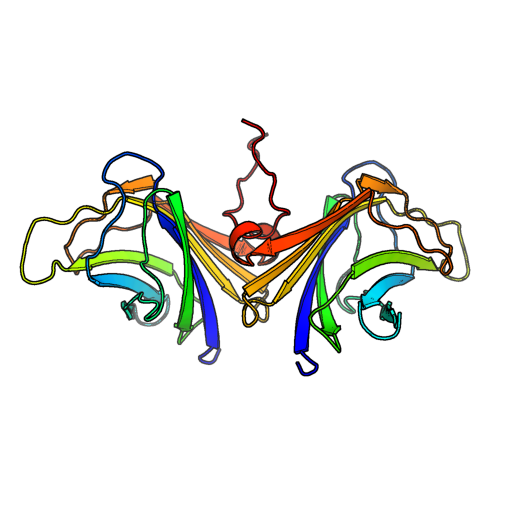52 ? -12.312 -14.906 -1.86 1 97.69 52 GLY B N 1
ATOM 1566 C CA . GLY B 1 52 ? -12.484 -13.492 -1.562 1 97.69 52 GLY B CA 1
ATOM 1567 C C . GLY B 1 52 ? -11.336 -12.906 -0.769 1 97.69 52 GLY B C 1
ATOM 1568 O O . GLY B 1 52 ? -11.281 -11.695 -0.543 1 97.69 52 GLY B O 1
ATOM 1569 N N . ASP B 1 53 ? -10.336 -13.734 -0.492 1 97.19 53 ASP B N 1
ATOM 1570 C CA . ASP B 1 53 ? -9.281 -13.289 0.41 1 97.19 53 ASP B CA 1
ATOM 1571 C C . ASP B 1 53 ? -8.227 -12.469 -0.336 1 97.19 53 ASP B C 1
ATOM 1573 O O . ASP B 1 53 ? -8.016 -12.664 -1.534 1 97.19 53 ASP B O 1
ATOM 1577 N N . ARG B 1 54 ? -7.672 -11.57 0.349 1 98.31 54 ARG B N 1
ATOM 1578 C CA . ARG B 1 54 ? -6.41 -10.945 -0.036 1 98.31 54 ARG B CA 1
ATOM 1579 C C . ARG B 1 54 ? -5.246 -11.508 0.771 1 98.31 54 ARG B C 1
ATOM 1581 O O . ARG B 1 54 ? -5.266 -11.469 2.004 1 98.31 54 ARG B O 1
ATOM 1588 N N . ASN B 1 55 ? -4.336 -12.047 0.13 1 98.69 55 ASN B N 1
ATOM 1589 C CA . ASN B 1 55 ? -3.152 -12.578 0.797 1 98.69 55 ASN B CA 1
ATOM 1590 C C . ASN B 1 55 ? -1.909 -11.758 0.473 1 98.69 55 ASN B C 1
ATOM 1592 O O . ASN B 1 55 ? -1.745 -11.289 -0.656 1 98.69 55 ASN B O 1
ATOM 1596 N N . HIS B 1 56 ? -1.071 -11.523 1.417 1 98.81 56 HIS B N 1
ATOM 1597 C CA . HIS B 1 56 ? 0.136 -10.711 1.322 1 98.81 56 HIS B CA 1
ATOM 1598 C C . HIS B 1 56 ? 1.389 -11.578 1.363 1 98.81 56 HIS B C 1
ATOM 1600 O O . HIS B 1 56 ? 1.535 -12.422 2.25 1 98.81 56 HIS B O 1
ATOM 1606 N N . PHE B 1 57 ? 2.24 -11.422 0.43 1 98.75 57 PHE B N 1
ATOM 1607 C CA . PHE B 1 57 ? 3.537 -12.078 0.354 1 98.75 57 PHE B CA 1
ATOM 1608 C C . PHE B 1 57 ? 4.656 -11.062 0.177 1 98.75 57 PHE B C 1
ATOM 1610 O O . PHE B 1 57 ? 4.402 -9.906 -0.181 1 98.75 57 PHE B O 1
ATOM 1617 N N . LYS B 1 58 ? 5.855 -11.445 0.502 1 98.56 58 LYS B N 1
ATOM 1618 C CA . LYS B 1 58 ? 7.055 -10.664 0.207 1 98.56 58 LYS B CA 1
ATOM 1619 C C . LYS B 1 58 ? 8.023 -11.461 -0.663 1 98.56 58 LYS B C 1
ATOM 1621 O O . LYS B 1 58 ? 8.336 -12.617 -0.366 1 98.56 58 LYS B O 1
ATOM 1626 N N . VAL B 1 59 ? 8.438 -10.852 -1.698 1 98.62 59 VAL B N 1
ATOM 1627 C CA . VAL B 1 59 ? 9.383 -11.508 -2.6 1 98.62 59 VAL B CA 1
ATOM 1628 C C . VAL B 1 59 ? 10.594 -10.609 -2.816 1 98.62 59 VAL B C 1
ATOM 1630 O O . VAL B 1 59 ? 10.484 -9.383 -2.801 1 98.62 59 VAL B O 1
ATOM 1633 N N . LEU B 1 60 ? 11.703 -11.211 -2.986 1 98.5 60 LEU B N 1
ATOM 1634 C CA . LEU B 1 60 ? 12.93 -10.508 -3.357 1 98.5 60 LEU B CA 1
ATOM 1635 C C . LEU B 1 60 ? 13.102 -10.484 -4.871 1 98.5 60 LEU B C 1
ATOM 1637 O O . LEU B 1 60 ? 13.477 -11.5 -5.473 1 98.5 60 LEU B O 1
ATOM 1641 N N . LEU B 1 61 ? 12.828 -9.32 -5.477 1 98 61 LEU B N 1
ATOM 1642 C CA . LEU B 1 61 ? 12.977 -9.203 -6.922 1 98 61 LEU B CA 1
ATOM 1643 C C . LEU B 1 61 ? 14.383 -8.734 -7.285 1 98 61 LEU B C 1
ATOM 1645 O O . LEU B 1 61 ? 14.953 -7.875 -6.602 1 98 61 LEU B O 1
ATOM 1649 N N . ARG B 1 62 ? 14.836 -9.172 -8.352 1 95.38 62 ARG B N 1
ATOM 1650 C CA . ARG B 1 62 ? 16.203 -8.844 -8.75 1 95.38 62 ARG B CA 1
ATOM 1651 C C . ARG B 1 62 ? 16.25 -7.484 -9.445 1 95.38 62 ARG B C 1
ATOM 1653 O O . ARG B 1 62 ? 17.328 -6.875 -9.539 1 95.38 62 ARG B O 1
ATOM 1660 N N . SER B 1 63 ? 15.133 -7.102 -10.008 1 95.25 63 SER B N 1
ATOM 1661 C CA . SER B 1 63 ? 15.047 -5.848 -10.75 1 95.25 63 SER B CA 1
ATOM 1662 C C . SER B 1 63 ? 13.664 -5.219 -10.617 1 95.25 63 SER B C 1
ATOM 1664 O O . SER B 1 63 ? 12.688 -5.914 -10.336 1 95.25 63 SER B O 1
ATOM 1666 N N . ASP B 1 64 ? 13.625 -3.889 -10.828 1 95.69 64 ASP B N 1
ATOM 1667 C CA . ASP B 1 64 ? 12.359 -3.164 -10.805 1 95.69 64 ASP B CA 1
ATOM 1668 C C . ASP B 1 64 ? 11.711 -3.143 -12.188 1 95.69 64 ASP B C 1
ATOM 1670 O O . ASP B 1 64 ? 10.602 -2.637 -12.352 1 95.69 64 ASP B O 1
ATOM 1674 N N . ASN B 1 65 ? 12.398 -3.59 -13.133 1 95.69 65 ASN B N 1
ATOM 1675 C CA . ASN B 1 65 ? 11.898 -3.539 -14.5 1 95.69 65 ASN B CA 1
ATOM 1676 C C . ASN B 1 65 ? 11.188 -4.836 -14.891 1 95.69 65 ASN B C 1
ATOM 1678 O O . ASN B 1 65 ? 11.75 -5.664 -15.602 1 95.69 65 ASN B O 1
ATOM 1682 N N . ILE B 1 66 ? 10.047 -4.922 -14.445 1 97.38 66 ILE B N 1
ATOM 1683 C CA . ILE B 1 66 ? 9.18 -6.074 -14.695 1 97.38 66 ILE B CA 1
ATOM 1684 C C . ILE B 1 66 ? 8.328 -5.816 -15.93 1 97.38 66 ILE B C 1
ATOM 1686 O O . ILE B 1 66 ? 7.746 -4.738 -16.078 1 97.38 66 ILE B O 1
ATOM 1690 N N . THR B 1 67 ? 8.234 -6.773 -16.844 1 97.5 67 THR B N 1
ATOM 1691 C CA . THR B 1 67 ? 7.5 -6.566 -18.078 1 97.5 67 THR B CA 1
ATOM 1692 C C . THR B 1 67 ? 6.168 -7.312 -18.047 1 97.5 67 THR B C 1
ATOM 1694 O O . THR B 1 67 ? 5.223 -6.938 -18.75 1 97.5 67 THR B O 1
ATOM 1697 N N . ASN B 1 68 ? 6.148 -8.383 -17.281 1 98 68 ASN B N 1
ATOM 1698 C CA . ASN B 1 68 ? 4.918 -9.156 -17.172 1 98 68 ASN B CA 1
ATOM 1699 C C . ASN B 1 68 ? 4.949 -10.102 -15.977 1 98 68 ASN B C 1
ATOM 1701 O O . ASN B 1 68 ? 6.004 -10.328 -15.383 1 98 68 ASN B O 1
ATOM 1705 N N . ILE B 1 69 ? 3.736 -10.594 -15.633 1 98.75 69 ILE B N 1
ATOM 1706 C CA . ILE B 1 69 ? 3.654 -11.602 -14.578 1 98.75 69 ILE B CA 1
ATOM 1707 C C . ILE B 1 69 ? 2.705 -12.719 -15.016 1 98.75 69 ILE B C 1
ATOM 1709 O O . ILE B 1 69 ? 1.85 -12.516 -15.875 1 98.75 69 ILE B O 1
ATOM 1713 N N . GLY B 1 70 ? 2.863 -13.898 -14.453 1 98.75 70 GLY B N 1
ATOM 1714 C CA . GLY B 1 70 ? 1.976 -15.039 -14.617 1 98.75 70 GLY B CA 1
ATOM 1715 C C . GLY B 1 70 ? 1.764 -15.812 -13.336 1 98.75 70 GLY B C 1
ATOM 1716 O O . GLY B 1 70 ? 2.568 -15.719 -12.406 1 98.75 70 GLY B O 1
ATOM 1717 N N . LEU B 1 71 ? 0.676 -16.531 -13.336 1 98.69 71 LEU B N 1
ATOM 1718 C CA . LEU B 1 71 ? 0.355 -17.391 -12.203 1 98.69 71 LEU B CA 1
ATOM 1719 C C . LEU B 1 71 ? 0.182 -18.828 -12.656 1 98.69 71 LEU B C 1
ATOM 1721 O O . LEU B 1 71 ? -0.28 -19.094 -13.766 1 98.69 71 LEU B O 1
ATOM 1725 N N . PHE B 1 72 ? 0.524 -19.688 -11.805 1 96.75 72 PHE B N 1
ATOM 1726 C CA . PHE B 1 72 ? 0.18 -21.094 -11.969 1 96.75 72 PHE B CA 1
ATOM 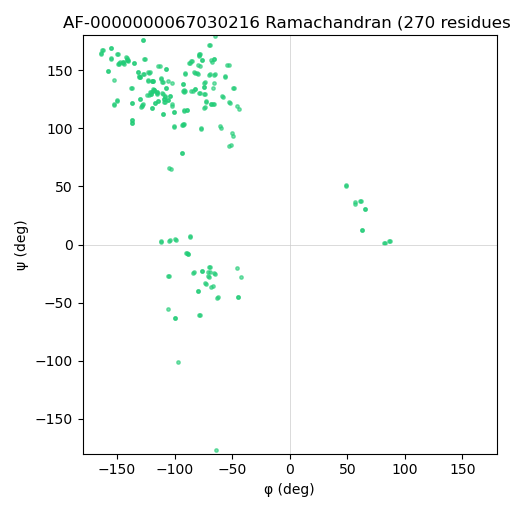1727 C C . PHE B 1 72 ? 0.143 -21.812 -10.617 1 96.75 72 PHE B C 1
ATOM 1729 O O . PHE B 1 72 ? 0.469 -21.219 -9.594 1 96.75 72 PHE B O 1
ATOM 1736 N N . TRP B 1 73 ? -0.355 -22.984 -10.633 1 94.94 73 TRP B N 1
ATOM 1737 C CA . TRP B 1 73 ? -0.421 -23.781 -9.414 1 94.94 73 TRP B CA 1
ATOM 1738 C C . TRP B 1 73 ? -0.201 -25.266 -9.727 1 94.94 73 TRP B C 1
ATOM 1740 O O . TRP B 1 73 ? -0.268 -25.672 -10.891 1 94.94 73 TRP B O 1
ATOM 1750 N N . TRP B 1 74 ? 0.213 -25.938 -8.766 1 90.19 74 TRP B N 1
ATOM 1751 C CA . TRP B 1 74 ? 0.487 -27.359 -8.867 1 90.19 74 TRP B CA 1
ATOM 1752 C C . TRP B 1 74 ? -0.218 -28.125 -7.754 1 90.19 74 TRP B C 1
ATOM 1754 O O . TRP B 1 74 ? -0.014 -27.859 -6.57 1 90.19 74 TRP B O 1
ATOM 1764 N N . PRO B 1 75 ? -1.12 -29.062 -8.312 1 81.31 75 PRO B N 1
ATOM 1765 C CA . PRO B 1 75 ? -1.863 -29.812 -7.289 1 81.31 75 PRO B CA 1
ATOM 1766 C C . PRO B 1 75 ? -0.967 -30.719 -6.453 1 81.31 75 PRO B C 1
ATOM 1768 O O . PRO B 1 75 ? 0.105 -31.125 -6.906 1 81.31 75 PRO B O 1
ATOM 1771 N N . SER B 1 76 ? -1.267 -30.703 -5.262 1 71.81 76 SER B N 1
ATOM 1772 C CA . SER B 1 76 ? -0.664 -31.812 -4.516 1 71.81 76 SER B CA 1
ATOM 1773 C C . SER B 1 76 ? -1.196 -33.156 -4.992 1 71.81 76 SER B C 1
ATOM 1775 O O . SER B 1 76 ? -1.894 -33.219 -6.004 1 71.81 76 SER B O 1
ATOM 1777 N N . PHE B 1 77 ? -0.814 -34.219 -4.516 1 61.28 77 PHE B N 1
ATOM 1778 C CA . PHE B 1 77 ? -1.032 -35.625 -4.895 1 61.28 77 PHE B CA 1
ATOM 1779 C C . PHE B 1 77 ? -2.49 -35.844 -5.273 1 61.28 77 PHE B C 1
ATOM 1781 O O . PHE B 1 77 ? -2.822 -36.875 -5.875 1 61.28 77 PHE B O 1
ATOM 1788 N N . THR B 1 78 ? -3.314 -35.219 -4.84 1 52.66 78 THR B N 1
ATOM 1789 C CA . THR B 1 78 ? -4.586 -35.938 -4.75 1 52.66 78 THR B CA 1
ATOM 1790 C C . THR B 1 78 ? -5.551 -35.438 -5.832 1 52.66 78 THR B C 1
ATOM 1792 O O . THR B 1 78 ? -6.359 -36.219 -6.336 1 52.66 78 THR B O 1
ATOM 1795 N N . ILE B 1 79 ? -5.98 -34.188 -6.086 1 59.34 79 ILE B N 1
ATOM 1796 C CA . ILE B 1 79 ? -7.254 -33.781 -6.668 1 59.34 79 ILE B CA 1
ATOM 1797 C C . ILE B 1 79 ? -7.086 -32.438 -7.402 1 59.34 79 ILE B C 1
ATOM 1799 O O . ILE B 1 79 ? -6.219 -31.641 -7.051 1 59.34 79 ILE B O 1
ATOM 1803 N N . SER B 1 80 ? -7.809 -32.438 -8.531 1 63.78 80 SER B N 1
ATOM 1804 C CA . SER B 1 80 ? -7.918 -31.234 -9.336 1 63.78 80 SER B CA 1
ATOM 1805 C C . SER B 1 80 ? -8.203 -30.016 -8.461 1 63.78 80 SER B C 1
ATOM 1807 O O . SER B 1 80 ? -9.016 -30.078 -7.543 1 63.78 80 SER B O 1
ATOM 1809 N N . GLU B 1 81 ? -7.398 -29.125 -8.477 1 84.5 81 GLU B N 1
ATOM 1810 C CA . GLU B 1 81 ? -7.625 -27.844 -7.805 1 84.5 81 GLU B CA 1
ATOM 1811 C C . GLU B 1 81 ? -7.93 -26.734 -8.812 1 84.5 81 GLU B C 1
ATOM 1813 O O . GLU B 1 81 ? -7.59 -26.859 -9.992 1 84.5 81 GLU B O 1
ATOM 1818 N N . ASP B 1 82 ? -8.867 -25.906 -8.398 1 92 82 ASP B N 1
ATOM 1819 C CA . ASP B 1 82 ? -9.125 -24.688 -9.141 1 92 82 ASP B CA 1
ATOM 1820 C C . ASP B 1 82 ? -8.742 -23.453 -8.328 1 92 82 ASP B C 1
ATOM 1822 O O . ASP B 1 82 ? -8.625 -23.531 -7.102 1 92 82 ASP B O 1
ATOM 1826 N N . TRP B 1 83 ? -8.453 -22.516 -9.039 1 96.62 83 TRP B N 1
ATOM 1827 C CA . TRP B 1 83 ? -8.07 -21.25 -8.438 1 96.62 83 TRP B CA 1
ATOM 1828 C C . TRP B 1 83 ? -8.445 -20.078 -9.336 1 96.62 83 TRP B C 1
ATOM 1830 O O . TRP B 1 83 ? -8.117 -20.062 -10.523 1 96.62 83 TRP B O 1
ATOM 1840 N N . CYS B 1 84 ? -9.211 -19.172 -8.766 1 98.5 84 CYS B N 1
ATOM 1841 C CA . CYS B 1 84 ? -9.562 -17.969 -9.5 1 98.5 84 CYS B CA 1
ATOM 1842 C C . CYS B 1 84 ? -8.977 -16.734 -8.82 1 98.5 84 CYS B C 1
ATOM 1844 O O . CYS B 1 84 ? -9.141 -16.547 -7.613 1 98.5 84 CYS B O 1
ATOM 1846 N N . VAL B 1 85 ? -8.328 -15.93 -9.625 1 98.75 85 VAL B N 1
ATOM 1847 C CA . VAL B 1 85 ? -7.676 -14.734 -9.102 1 98.75 85 VAL B CA 1
ATOM 1848 C C . VAL B 1 85 ? -8.289 -13.484 -9.742 1 98.75 85 VAL B C 1
ATOM 1850 O O . VAL B 1 85 ? -8.469 -13.438 -10.961 1 98.75 85 VAL B O 1
ATOM 1853 N N . ASP B 1 86 ? -8.586 -12.523 -8.906 1 98.81 86 ASP B N 1
ATOM 1854 C CA . ASP B 1 86 ? -9.039 -11.227 -9.398 1 98.81 86 ASP B CA 1
ATOM 1855 C C . ASP B 1 86 ? -7.863 -10.383 -9.898 1 98.81 86 ASP B C 1
ATOM 1857 O O . ASP B 1 86 ? -7.801 -10.031 -11.078 1 98.81 86 ASP B O 1
ATOM 1861 N N . TRP B 1 87 ? -6.945 -10.086 -9.039 1 98.88 87 TRP B N 1
ATOM 1862 C CA . TRP B 1 87 ? -5.809 -9.258 -9.422 1 98.88 87 TRP B CA 1
ATOM 1863 C C . TRP B 1 87 ? -4.605 -9.531 -8.523 1 98.88 87 TRP B C 1
ATOM 1865 O O . TRP B 1 87 ? -4.738 -10.164 -7.473 1 98.88 87 TRP B O 1
ATOM 1875 N N . VAL B 1 88 ? -3.473 -9.195 -8.938 1 98.94 88 VAL B N 1
ATOM 1876 C CA . VAL B 1 88 ? -2.211 -9.164 -8.211 1 98.94 88 VAL B CA 1
ATOM 1877 C C . VAL B 1 88 ? -1.638 -7.746 -8.242 1 98.94 88 VAL B C 1
ATOM 1879 O O . VAL B 1 88 ? -1.618 -7.098 -9.289 1 98.94 88 VAL B O 1
ATOM 1882 N N . VAL B 1 89 ? -1.258 -7.246 -7.133 1 98.88 89 VAL B N 1
ATOM 1883 C CA . VAL B 1 89 ? -0.536 -5.984 -7.023 1 98.88 89 VAL B CA 1
ATOM 1884 C C . VAL B 1 89 ? 0.835 -6.227 -6.395 1 98.88 89 VAL B C 1
ATOM 1886 O O . VAL B 1 89 ? 0.96 -6.988 -5.434 1 98.88 89 VAL B O 1
ATOM 1889 N N . MET B 1 90 ? 1.866 -5.684 -6.98 1 98.94 90 MET B N 1
ATOM 1890 C CA . MET B 1 90 ? 3.219 -5.715 -6.43 1 98.94 90 MET B CA 1
ATOM 1891 C C . MET B 1 90 ? 3.715 -4.305 -6.129 1 98.94 90 MET B C 1
ATOM 1893 O O . MET B 1 90 ? 3.811 -3.469 -7.027 1 98.94 90 MET B O 1
ATOM 1897 N N . LEU B 1 91 ? 4.066 -4.059 -4.871 1 98.75 91 LEU B N 1
ATOM 1898 C CA . LEU B 1 91 ? 4.359 -2.709 -4.398 1 98.75 91 LEU B CA 1
ATOM 1899 C C . LEU B 1 91 ? 5.797 -2.609 -3.893 1 98.75 91 LEU B C 1
ATOM 1901 O O . LEU B 1 91 ? 6.289 -3.525 -3.232 1 98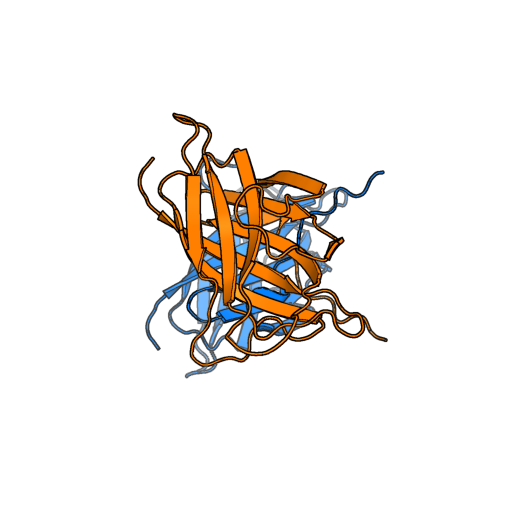.75 91 LEU B O 1
ATOM 1905 N N . ASN B 1 92 ? 6.438 -1.548 -4.16 1 98.75 92 ASN B N 1
ATOM 1906 C CA . ASN B 1 92 ? 7.684 -1.118 -3.533 1 98.75 92 ASN B CA 1
ATOM 1907 C C . ASN B 1 92 ? 7.66 0.372 -3.209 1 98.75 92 ASN B C 1
ATOM 1909 O O . ASN B 1 92 ? 7.789 1.209 -4.105 1 98.75 92 ASN B O 1
ATOM 1913 N N . SER B 1 93 ? 7.48 0.681 -1.946 1 98.56 93 SER B N 1
ATOM 1914 C CA . SER B 1 93 ? 7.293 2.072 -1.549 1 98.56 93 SER B CA 1
ATOM 1915 C C . SER B 1 93 ? 8.586 2.869 -1.693 1 98.56 93 SER B C 1
ATOM 1917 O O . SER B 1 93 ? 8.555 4.086 -1.875 1 98.56 93 SER B O 1
ATOM 1919 N N . TYR B 1 94 ? 9.727 2.252 -1.593 1 97.62 94 TYR B N 1
ATOM 1920 C CA . TYR B 1 94 ? 11 2.945 -1.73 1 97.62 94 TYR B CA 1
ATOM 1921 C C . TYR B 1 94 ? 11.266 3.318 -3.184 1 97.62 94 TYR B C 1
ATOM 1923 O O . TYR B 1 94 ? 11.875 4.355 -3.465 1 97.62 94 TYR B O 1
ATOM 1931 N N . LYS B 1 95 ? 10.789 2.467 -4.051 1 97.69 95 LYS B N 1
ATOM 1932 C CA . LYS B 1 95 ? 10.969 2.729 -5.477 1 97.69 95 LYS B CA 1
ATOM 1933 C C . LYS B 1 95 ? 9.805 3.543 -6.035 1 97.69 95 LYS B C 1
ATOM 1935 O O . LYS B 1 95 ? 9.828 3.953 -7.195 1 97.69 95 LYS B O 1
ATOM 1940 N N . GLU B 1 96 ? 8.758 3.771 -5.23 1 98.19 96 GLU B N 1
ATOM 1941 C CA . GLU B 1 96 ? 7.566 4.52 -5.621 1 98.19 96 GLU B CA 1
ATOM 1942 C C . GLU B 1 96 ? 6.848 3.85 -6.789 1 98.19 96 GLU B C 1
ATOM 1944 O O . GLU B 1 96 ? 6.324 4.527 -7.676 1 98.19 96 GLU B O 1
ATOM 1949 N N . ILE B 1 97 ? 6.855 2.473 -6.742 1 98.69 97 ILE B N 1
ATOM 1950 C CA . ILE B 1 97 ? 6.305 1.743 -7.879 1 98.69 97 ILE B CA 1
ATOM 1951 C C . ILE B 1 97 ? 5.188 0.813 -7.402 1 98.69 97 ILE B C 1
ATOM 1953 O O . ILE B 1 97 ? 5.305 0.183 -6.348 1 98.69 97 ILE B O 1
ATOM 1957 N N . CYS B 1 98 ? 4.156 0.723 -8.18 1 98.81 98 CYS B N 1
ATOM 1958 C CA . CYS B 1 98 ? 3.117 -0.296 -8.078 1 98.81 98 CYS B CA 1
ATOM 1959 C C . CYS B 1 98 ? 2.879 -0.964 -9.43 1 98.81 98 CYS B C 1
ATOM 1961 O O . CYS B 1 98 ? 2.537 -0.295 -10.406 1 98.81 98 CYS B O 1
ATOM 1963 N N . TYR B 1 99 ? 3.109 -2.305 -9.531 1 98.88 99 TYR B N 1
ATOM 1964 C CA . TYR B 1 99 ? 2.654 -3.104 -10.664 1 98.88 99 TYR B CA 1
ATOM 1965 C C . TYR B 1 99 ? 1.292 -3.725 -10.383 1 98.88 99 TYR B C 1
ATOM 1967 O O . TYR B 1 99 ? 1.034 -4.191 -9.266 1 98.88 99 TYR B O 1
ATOM 1975 N N . GLN B 1 100 ? 0.483 -3.713 -11.312 1 98.81 100 GLN B N 1
ATOM 1976 C CA . GLN B 1 100 ? -0.825 -4.336 -11.141 1 98.81 100 GLN B CA 1
ATOM 1977 C C . GLN B 1 100 ? -1.142 -5.277 -12.297 1 98.81 100 GLN B C 1
ATOM 1979 O O . GLN B 1 100 ? -0.979 -4.914 -13.469 1 98.81 100 GLN B O 1
ATOM 1984 N N . GLY B 1 101 ? -1.45 -6.48 -12.047 1 98.88 101 GLY B N 1
ATOM 1985 C CA . GLY B 1 101 ? -1.97 -7.469 -12.977 1 98.88 101 GLY B CA 1
ATOM 1986 C C . GLY B 1 101 ? -3.424 -7.82 -12.727 1 98.88 101 GLY B C 1
ATOM 1987 O O . GLY B 1 101 ? -3.758 -8.391 -11.688 1 98.88 101 GLY B O 1
ATOM 1988 N N . ILE B 1 102 ? -4.27 -7.418 -13.688 1 98.81 102 ILE B N 1
ATOM 1989 C CA . ILE B 1 102 ? -5.684 -7.758 -13.609 1 98.81 102 ILE B CA 1
ATOM 1990 C C . ILE B 1 102 ? -5.926 -9.102 -14.289 1 98.81 102 ILE B C 1
ATOM 1992 O O . ILE B 1 102 ? -5.641 -9.266 -15.477 1 98.81 102 ILE B O 1
ATOM 1996 N N . PHE B 1 103 ? -6.34 -10.086 -13.555 1 98.75 103 PHE B N 1
ATOM 1997 C CA . PHE B 1 103 ? -6.59 -11.414 -14.094 1 98.75 103 PHE B CA 1
ATOM 1998 C C . PHE B 1 103 ? -8.078 -11.625 -14.344 1 98.75 103 PHE B C 1
ATOM 2000 O O . PHE B 1 103 ? -8.523 -11.672 -15.492 1 98.75 103 PHE B O 1
ATOM 2007 N N . ASP B 1 104 ? -8.773 -11.57 -13.227 1 97.88 104 ASP B N 1
ATOM 2008 C CA . ASP B 1 104 ? -10.211 -11.852 -13.273 1 97.88 104 ASP B CA 1
ATOM 2009 C C . ASP B 1 104 ? -10.484 -13.141 -14.047 1 97.88 104 ASP B C 1
ATOM 2011 O O . ASP B 1 104 ? -11.258 -13.141 -15.008 1 97.88 104 ASP B O 1
ATOM 2015 N N . ARG B 1 105 ? -9.758 -14.227 -13.664 1 98 105 ARG B N 1
ATOM 2016 C CA . ARG B 1 105 ? -9.953 -15.5 -14.352 1 98 105 ARG B CA 1
ATOM 2017 C C . ARG B 1 105 ? -9.391 -16.656 -13.531 1 98 105 ARG B C 1
ATOM 2019 O O . ARG B 1 105 ? -8.672 -16.438 -12.555 1 98 105 ARG B O 1
ATOM 2026 N N . TRP B 1 106 ? -9.797 -17.859 -14.023 1 98.12 106 TRP B N 1
ATOM 2027 C CA . TRP B 1 106 ? -9.281 -19.094 -13.453 1 98.12 106 TRP B CA 1
ATOM 2028 C C . TRP B 1 106 ? -7.84 -19.344 -13.898 1 98.12 106 TRP B C 1
ATOM 2030 O O . TRP B 1 106 ? -7.508 -19.141 -15.07 1 98.12 106 TRP B O 1
ATOM 2040 N N . ILE B 1 107 ? -7.004 -19.734 -12.984 1 97.75 107 ILE B N 1
ATOM 2041 C CA . ILE B 1 107 ? -5.582 -19.953 -13.227 1 97.75 107 ILE B CA 1
ATOM 2042 C C . ILE B 1 107 ? -5.348 -21.406 -13.602 1 97.75 107 ILE B C 1
ATOM 2044 O O . ILE B 1 107 ? -5.84 -22.328 -12.93 1 97.75 107 ILE B O 1
ATOM 2048 N N . LEU B 1 108 ? -4.648 -21.578 -14.617 1 93.69 108 LEU B N 1
ATOM 2049 C CA . LEU B 1 108 ? -4.34 -22.922 -15.07 1 93.69 108 LEU B CA 1
ATOM 2050 C C . LEU B 1 108 ? -3.121 -23.484 -14.336 1 93.69 108 LEU B C 1
ATOM 2052 O O . LEU B 1 108 ? -2.32 -22.719 -13.797 1 93.69 108 LEU B O 1
ATOM 2056 N N . HIS B 1 109 ? -3.01 -24.719 -14.312 1 90.75 109 HIS B N 1
ATOM 2057 C CA . HIS B 1 109 ? -1.947 -25.359 -13.547 1 90.75 109 HIS B CA 1
ATOM 2058 C C . HIS B 1 109 ? -0.664 -25.469 -14.359 1 90.75 109 HIS B C 1
ATOM 2060 O O . HIS B 1 109 ? 0.369 -25.906 -13.852 1 90.75 109 HIS B O 1
ATOM 2066 N N . TYR B 1 110 ? -0.629 -24.875 -15.562 1 87.81 110 TYR B N 1
ATOM 2067 C CA . TYR B 1 110 ? 0.546 -24.969 -16.422 1 87.81 110 TYR B CA 1
ATOM 2068 C C . TYR B 1 110 ? 1.582 -23.922 -16.047 1 87.81 110 TYR B C 1
ATOM 2070 O O . TYR B 1 110 ? 1.265 -22.734 -15.953 1 87.81 110 TYR B O 1
ATOM 2078 N N . ARG B 1 111 ? 2.814 -24.359 -15.922 1 90.19 111 ARG B N 1
ATOM 2079 C CA . ARG B 1 111 ? 3.926 -23.469 -15.594 1 90.19 111 ARG B CA 1
ATOM 2080 C C . ARG B 1 111 ? 4.395 -22.703 -16.828 1 90.19 111 ARG B C 1
ATOM 2082 O O . ARG B 1 111 ? 4.797 -21.531 -16.719 1 90.19 111 ARG B O 1
ATOM 2089 N N . ASP B 1 112 ? 4.422 -23.422 -17.984 1 93.62 112 ASP B N 1
ATOM 2090 C CA . ASP B 1 112 ? 4.914 -22.812 -19.219 1 93.62 112 ASP B CA 1
ATOM 2091 C C . ASP B 1 112 ? 4.008 -23.172 -20.391 1 93.62 112 ASP B C 1
ATOM 2093 O O . ASP B 1 112 ? 4.004 -24.312 -20.859 1 93.62 112 ASP B O 1
ATOM 2097 N N . PRO B 1 113 ? 3.258 -22.219 -20.828 1 95.12 113 PRO B N 1
ATOM 2098 C CA . PRO B 1 113 ? 3.166 -20.859 -20.312 1 95.12 113 PRO B CA 1
ATOM 2099 C C . PRO B 1 113 ? 2.281 -20.766 -19.062 1 95.12 113 PRO B C 1
ATOM 2101 O O . PRO B 1 113 ? 1.36 -21.562 -18.891 1 95.12 113 PRO B O 1
ATOM 2104 N N . PRO B 1 114 ? 2.562 -19.906 -18.141 1 97.56 114 PRO B N 1
ATOM 2105 C CA . PRO B 1 114 ? 1.619 -19.641 -17.062 1 97.56 114 PRO B CA 1
ATOM 2106 C C . PRO B 1 114 ? 0.361 -18.922 -17.516 1 97.56 114 PRO B C 1
ATOM 2108 O O . PRO B 1 114 ? 0.246 -18.562 -18.703 1 97.56 114 PRO B O 1
ATOM 2111 N N . THR B 1 115 ? -0.604 -18.812 -16.625 1 98.5 115 THR B N 1
ATOM 2112 C CA . THR B 1 115 ? -1.705 -17.906 -16.922 1 98.5 115 THR B CA 1
ATOM 2113 C C . THR B 1 115 ? -1.271 -16.453 -16.75 1 98.5 115 THR B C 1
ATOM 2115 O O . THR B 1 115 ? -0.917 -16.031 -15.648 1 98.5 115 THR B O 1
ATOM 2118 N N . TYR B 1 116 ? -1.303 -15.695 -17.797 1 98.62 116 TYR B N 1
ATOM 2119 C CA . TYR B 1 116 ? -0.903 -14.289 -17.766 1 98.62 116 TYR B CA 1
ATOM 2120 C C . TYR B 1 116 ? -2.07 -13.406 -17.359 1 98.62 116 TYR B C 1
ATOM 2122 O O . TYR B 1 116 ? -3.234 -13.781 -17.516 1 98.62 116 TYR B O 1
ATOM 2130 N N . ALA B 1 117 ? -1.673 -12.25 -16.844 1 98.69 117 ALA B N 1
ATOM 2131 C CA . ALA B 1 117 ? -2.697 -11.258 -16.547 1 98.69 117 ALA B CA 1
ATOM 2132 C C . ALA B 1 117 ? -3.363 -10.758 -17.828 1 98.69 117 ALA B C 1
ATOM 2134 O O . ALA B 1 117 ? -2.709 -10.617 -18.859 1 98.69 117 ALA B O 1
ATOM 2135 N N . ASN B 1 118 ? -4.66 -10.438 -17.781 1 98.62 118 ASN B N 1
ATOM 2136 C CA . ASN B 1 118 ? -5.371 -9.812 -18.891 1 98.62 118 ASN B CA 1
ATOM 2137 C C . ASN B 1 118 ? -4.867 -8.398 -19.141 1 98.62 118 ASN B C 1
ATOM 2139 O O . ASN B 1 118 ? -4.844 -7.945 -20.297 1 98.62 118 ASN B O 1
ATOM 2143 N N . LYS B 1 119 ? -4.531 -7.723 -18.141 1 98.19 119 LYS B N 1
ATOM 2144 C CA . LYS B 1 119 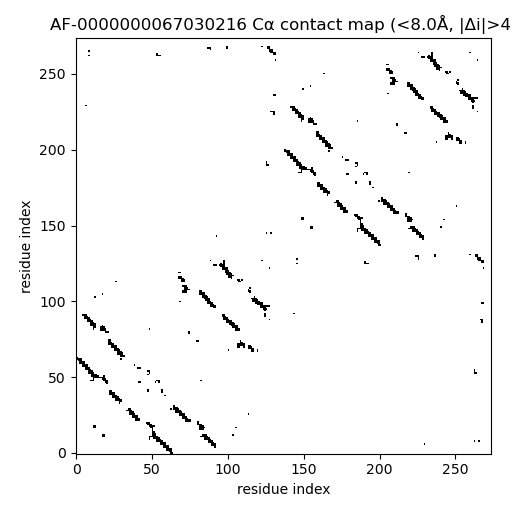? -3.932 -6.395 -18.172 1 98.19 119 LYS B CA 1
ATOM 2145 C C . LYS B 1 119 ? -2.795 -6.277 -17.156 1 98.19 119 LYS B C 1
ATOM 2147 O O . LYS B 1 119 ? -2.912 -6.75 -16.031 1 98.19 119 LYS B O 1
ATOM 2152 N N . PHE B 1 120 ? -1.754 -5.746 -17.547 1 98.62 120 PHE B N 1
ATOM 2153 C CA . PHE B 1 120 ? -0.584 -5.547 -16.703 1 98.62 120 PHE B CA 1
ATOM 2154 C C . PHE B 1 120 ? 0.011 -4.16 -16.922 1 98.62 120 PHE B C 1
ATOM 2156 O O . PHE B 1 120 ? 0.34 -3.787 -18.047 1 98.62 120 PHE B O 1
ATOM 2163 N N . ASP B 1 121 ? 0.1 -3.375 -15.859 1 97.75 121 ASP B N 1
ATOM 2164 C CA . ASP B 1 121 ? 0.695 -2.057 -16.062 1 97.75 121 ASP B CA 1
ATOM 2165 C C . ASP B 1 121 ? 1.408 -1.583 -14.797 1 97.75 121 ASP B C 1
ATOM 2167 O O . ASP B 1 121 ? 1.31 -2.221 -13.742 1 97.75 121 ASP B O 1
ATOM 2171 N N . ARG B 1 122 ? 2.227 -0.596 -14.984 1 98.38 122 ARG B N 1
ATOM 2172 C CA . ARG B 1 122 ? 3.008 0.052 -13.938 1 98.38 122 ARG B CA 1
ATOM 2173 C C . ARG B 1 122 ? 2.432 1.422 -13.594 1 98.38 122 ARG B C 1
ATOM 2175 O O . ARG B 1 122 ? 2.193 2.242 -14.484 1 98.38 122 ARG B O 1
ATOM 2182 N N . VAL B 1 123 ? 2.107 1.661 -12.352 1 98.5 123 VAL B N 1
ATOM 2183 C CA . VAL B 1 123 ? 1.658 2.973 -11.898 1 98.5 123 VAL B CA 1
ATOM 2184 C C . VAL B 1 123 ? 2.494 3.42 -10.703 1 98.5 123 VAL B C 1
ATOM 2186 O O . VAL B 1 123 ? 3.424 2.723 -10.289 1 98.5 123 VAL B O 1
ATOM 2189 N N . ARG B 1 124 ? 2.209 4.668 -10.273 1 98.44 124 ARG B N 1
ATOM 2190 C CA . ARG B 1 124 ? 2.904 5.137 -9.078 1 98.44 124 ARG B CA 1
ATOM 2191 C C . ARG B 1 124 ? 2.432 4.387 -7.844 1 98.44 124 ARG B C 1
ATOM 2193 O O . ARG B 1 124 ? 1.258 4.023 -7.738 1 98.44 124 ARG B O 1
ATOM 2200 N N . PHE B 1 125 ? 3.311 4.164 -6.902 1 98.81 125 PHE B N 1
ATOM 2201 C CA . PHE B 1 125 ? 3.023 3.502 -5.637 1 98.81 125 PHE B CA 1
ATOM 2202 C C . PHE B 1 125 ? 1.738 4.043 -5.023 1 98.81 125 PHE B C 1
ATOM 2204 O O . PHE B 1 125 ? 0.85 3.273 -4.652 1 98.81 125 PHE B O 1
ATOM 2211 N N . VAL B 1 126 ? 1.515 5.262 -4.977 1 98.75 126 VAL B N 1
ATOM 2212 C CA . VAL B 1 126 ? 0.416 5.91 -4.27 1 98.75 126 VAL B CA 1
ATOM 2213 C C . VAL B 1 126 ? -0.906 5.598 -4.965 1 98.75 126 VAL B C 1
ATOM 2215 O O . VAL B 1 126 ? -1.972 5.664 -4.348 1 98.75 126 VAL B O 1
ATOM 2218 N N . ASN B 1 127 ? -0.859 5.266 -6.238 1 98.38 127 ASN B N 1
ATOM 2219 C CA . ASN B 1 127 ? -2.08 5.016 -6.996 1 98.38 127 ASN B CA 1
ATOM 2220 C C . ASN B 1 127 ? -2.758 3.721 -6.555 1 98.38 127 ASN B C 1
ATOM 2222 O O . ASN B 1 127 ? -3.957 3.537 -6.773 1 98.38 127 ASN B O 1
ATOM 2226 N N . CYS B 1 128 ? -2.035 2.828 -5.891 1 98.75 128 CYS B N 1
ATOM 2227 C CA . CYS B 1 128 ? -2.584 1.542 -5.477 1 98.75 128 CYS B CA 1
ATOM 2228 C C . CYS B 1 128 ? -3.008 1.574 -4.016 1 98.75 128 CYS B C 1
ATOM 2230 O O . CYS B 1 128 ? -3.318 0.534 -3.43 1 98.75 128 CYS B O 1
ATOM 2232 N N . ILE B 1 129 ? -2.898 2.752 -3.383 1 98.69 129 ILE B N 1
ATOM 2233 C CA . ILE B 1 129 ? -3.225 2.902 -1.97 1 98.69 129 ILE B CA 1
ATOM 2234 C C . ILE B 1 129 ? -4.5 3.727 -1.819 1 98.69 129 ILE B C 1
ATOM 2236 O O . ILE B 1 129 ? -4.641 4.785 -2.439 1 98.69 129 ILE B O 1
ATOM 2240 N N . GLN B 1 130 ? -5.402 3.277 -1.096 1 97.56 130 GLN B N 1
ATOM 2241 C CA . GLN B 1 130 ? -6.621 4.016 -0.792 1 97.56 130 GLN B CA 1
ATOM 2242 C C . GLN B 1 130 ? -7.27 3.504 0.491 1 97.56 130 GLN B C 1
ATOM 2244 O O . GLN B 1 130 ? -7.09 2.342 0.862 1 97.56 130 GLN B O 1
ATOM 2249 N N . PRO B 1 131 ? -7.961 4.371 1.225 1 98 131 PRO B N 1
ATOM 2250 C CA . PRO B 1 131 ? -8.672 3.848 2.395 1 98 131 PRO B CA 1
ATOM 2251 C C . PRO B 1 131 ? -9.641 2.723 2.041 1 98 131 PRO B C 1
ATOM 2253 O O . PRO B 1 131 ? -10.219 2.725 0.952 1 98 131 PRO B O 1
ATOM 2256 N N . TYR B 1 132 ? -9.719 1.803 2.984 1 95.88 132 TYR B N 1
ATOM 2257 C CA . TYR B 1 132 ? -10.68 0.712 2.852 1 95.88 132 TYR B CA 1
ATOM 2258 C C . TYR B 1 132 ? -12.109 1.224 2.982 1 95.88 132 TYR B C 1
ATOM 2260 O O . TYR B 1 132 ? -12.422 1.991 3.896 1 95.88 132 TYR B O 1
ATOM 2268 N N . GLN B 1 133 ? -12.922 1.06 2.055 1 86.75 133 GLN B N 1
ATOM 2269 C CA . GLN B 1 133 ? -14.344 1.398 2.129 1 86.75 133 GLN B CA 1
ATOM 2270 C C . GLN B 1 133 ? -15.188 0.155 2.375 1 86.75 133 GLN B C 1
ATOM 2272 O O . GLN B 1 133 ? -15.18 -0.779 1.57 1 86.75 133 GLN B O 1
ATOM 2277 N N . ARG B 1 134 ? -15.586 0.034 3.639 1 66.19 134 ARG B N 1
ATOM 2278 C CA . ARG B 1 134 ? -16.484 -1.092 3.895 1 66.19 134 ARG B CA 1
ATOM 2279 C C . ARG B 1 134 ? -17.766 -0.974 3.072 1 66.19 134 ARG B C 1
ATOM 2281 O O . ARG B 1 134 ? -18.375 0.093 3.02 1 66.19 134 ARG B O 1
ATOM 2288 N N . LYS B 1 135 ? -17.828 -1.798 1.909 1 54.88 135 LYS B N 1
ATOM 2289 C CA . LYS B 1 135 ? -19.109 -1.831 1.214 1 54.88 135 LYS B CA 1
ATOM 2290 C C . LYS B 1 135 ? -20.25 -2.123 2.182 1 54.88 135 LYS B C 1
ATOM 2292 O O . LYS B 1 135 ? -20.172 -3.051 2.99 1 54.88 135 LYS B O 1
ATOM 2297 N N . HIS B 1 136 ? -20.922 -1.081 2.674 1 40.09 136 HIS B N 1
ATOM 2298 C CA . HIS B 1 136 ? -22.156 -1.361 3.383 1 40.09 136 HIS B CA 1
ATOM 2299 C C . HIS B 1 136 ? -23.094 -2.223 2.539 1 40.09 136 HIS B C 1
ATOM 2301 O O . HIS B 1 136 ? -23.422 -1.864 1.404 1 40.09 136 HIS B O 1
ATOM 2307 N N . HIS B 1 137 ? -22.875 -3.416 2.613 1 36.31 137 HIS B N 1
ATOM 2308 C CA . HIS B 1 137 ? -24.047 -4.16 2.145 1 36.31 137 HIS B CA 1
ATOM 2309 C C . HIS B 1 137 ? -25.266 -3.855 2.994 1 36.31 137 HIS B C 1
ATOM 2311 O O . HIS B 1 137 ? -25.156 -3.561 4.184 1 36.31 137 HIS B O 1
#

pLDDT: mean 93.46, std 11.21, range [36.31, 98.94]

Organism: Dracunculus medinensis (NCBI:txid318479)

Sequence (274 aa):
MGASVWDVIVKTCDKFGSGTDAATYLKVYYEKDNANEIFLLDNPTINDFERGDRNHFKVLLRSDNITNIGLFWWPSFTISEDWCVDWVVMLNSYKEICYQGIFDRWILHYRDPPTYANKFDRVRFVNCIQPYQRKHHMGASVWDVIVKTCDKFGSGTDAATYLKVYYEKDNANEIFLLDNPTINDFERGDRNHFKVLLRSDNITNIGLFWWPSFTISEDWCVDWVVMLNSYKEICYQGIFDRWILHYRDPPTYANKFDRVRFVNCIQPYQRKHH

Foldseek 3Di:
DAKDKKKKKWFFAQDPQAFWQFFKKKKWFAPPPRDIDIDTDDDPVDRPRPHGDIDIDMDTDGDPGTDWMFMATDGDPDDDHKHATQKMWIADVVVQKIKIFGARGIWYHDVVVGHTGPDIDMDGRCVVDDDDDDPPD/DAKDKKKKKWFFAQDPQAFWQFFKKKKWFAPPPRDIDIDTDDDPVDRPRPHGDIDIDMDTDGDPGTDWMFMATDGDDDDDHKHATQKMWIADVVVQKIKIFGARGIWYHDVVVTHTGPDIDMDGRCVVDDDDDDPPD

Secondary structure (DSSP, 8-state):
---EEEEEEEEE-SSTT----SEEEEEEEESGGG-EEEEEE--TTS--S-TT-EEEEEEEES-S-EEEEEEEEE--SSS----EEEEEEEEETTTTEEEEEEEEEEPPS-SSSPEEPSEEEEEEGGGGB--------/---EEEEEEEEE-SSTT----SEEEEEEEESGGG-EEEEEE--TTS--S-TT-EEEEEEEES-S-EEEEEEEEE--SS-----EEEEEEEEETTTTEEEEEEEEEEPPS-SSSPEEPSEEEEEEGGGGB--------

Solvent-accessible surface area (backbone atoms only — not comparable to full-atom values): 14938 Å² total; per-residue (Å²): 118,70,64,44,72,28,44,34,38,39,30,21,24,79,46,93,71,16,28,39,86,47,52,34,35,42,34,41,30,32,62,68,90,70,38,69,51,78,42,80,63,77,53,93,90,52,86,57,43,38,60,52,31,74,42,79,45,76,44,77,37,66,55,87,54,65,71,47,53,25,31,24,32,43,62,61,95,75,62,93,70,45,32,21,34,34,36,37,37,38,39,29,78,90,76,44,32,22,39,32,30,39,43,66,41,74,48,42,62,40,74,83,69,39,38,60,44,77,41,70,50,78,48,49,31,68,57,29,49,47,77,63,71,80,75,79,121,118,70,65,42,72,28,44,34,40,39,32,21,24,77,47,91,70,16,28,37,86,48,52,33,34,42,36,42,30,33,62,68,89,69,38,69,50,76,42,81,64,76,55,92,92,52,84,56,44,38,59,52,32,73,40,79,46,77,45,78,37,63,56,88,56,65,73,46,53,27,32,25,32,44,62,60,94,78,58,93,69,46,34,20,34,34,35,36,38,39,39,30,77,90,75,44,31,23,38,33,29,41,41,66,42,74,49,42,61,40,73,83,69,38,37,58,43,76,43,72,52,78,47,50,30,68,57,29,50,49,76,64,72,80,78,79,121

Radius of gyration: 20.52 Å; Cα contacts (8 Å, |Δi|>4): 691; chains: 2; bounding box: 44×72×49 Å

InterPro domains:
  IPR001024 PLAT/LH2 domain [PF01477] (8-114)
  IPR001024 PLAT/LH2 domain [PS50095] (4-121)
  IPR036392 PLAT/LH2 domain superfamily [SSF49723] (4-114)